Protein AF-A0A1G1E0N9-F1 (afdb_monomer_lite)

Secondary structure (DSSP, 8-state):
-HHHHHHHHHHHHHHHHHHHHHHTTT-SSS-HHHHHHHHHHHHHHHHHHTTSSS---HHHHHHHHHHHTBTTTB-TTTGGG----HHHHHHHHHHHHHTS-----HHHHHHHHHHHHHHSPPPPPSS-HHHHHHHHHHHEEE---BTTEEEEEEEE-HHHHHHTT-THHHHHHTTTTEEEEEEEEEESSS------HHHHEEEEETTEEEEPPS--EEEEE-TTSSEEEEEEEEEGGGS-TT-SEEEEEETTSSSSSPEEEEEESS--PPTT-

Structure (mmCIF, N/CA/C/O backbone):
data_AF-A0A1G1E0N9-F1
#
_entry.id   AF-A0A1G1E0N9-F1
#
loop_
_atom_site.group_PDB
_atom_site.id
_atom_site.type_symbol
_atom_site.label_atom_id
_atom_site.label_alt_id
_atom_site.label_comp_id
_atom_site.label_asym_id
_atom_site.label_entity_id
_atom_site.label_seq_id
_atom_site.pdbx_PDB_ins_code
_atom_site.Cartn_x
_atom_site.Cartn_y
_atom_site.Cartn_z
_atom_site.occupancy
_atom_site.B_iso_or_equiv
_atom_site.auth_seq_id
_atom_site.auth_comp_id
_atom_site.auth_asym_id
_atom_site.auth_atom_id
_atom_site.pdbx_PDB_model_num
ATOM 1 N N . MET A 1 1 ? 20.595 -13.413 -50.644 1.00 48.59 1 MET A N 1
ATOM 2 C CA . MET A 1 1 ? 19.916 -13.303 -49.325 1.00 48.59 1 MET A CA 1
ATOM 3 C C . MET A 1 1 ? 20.623 -12.397 -48.301 1.00 48.59 1 MET A C 1
ATOM 5 O O . MET A 1 1 ? 19.943 -11.615 -47.652 1.00 48.59 1 MET A O 1
ATOM 9 N N . LYS A 1 2 ? 21.963 -12.421 -48.152 1.00 44.31 2 LYS A N 1
ATOM 10 C CA . LYS A 1 2 ? 22.689 -11.529 -47.208 1.00 44.31 2 LYS A CA 1
ATOM 11 C C . LYS A 1 2 ? 22.695 -10.035 -47.597 1.00 44.31 2 LYS A C 1
ATOM 13 O O . LYS A 1 2 ? 22.741 -9.189 -46.711 1.00 44.31 2 LYS A O 1
ATOM 18 N N . LEU A 1 3 ? 22.617 -9.713 -48.892 1.00 37.84 3 LEU A N 1
ATOM 19 C CA . LEU A 1 3 ? 22.627 -8.329 -49.393 1.00 37.84 3 LEU A CA 1
ATOM 20 C C . LEU A 1 3 ? 21.292 -7.600 -49.140 1.00 37.84 3 LEU A C 1
ATOM 22 O O . LEU A 1 3 ? 21.291 -6.473 -48.663 1.00 37.84 3 LEU A O 1
ATOM 26 N N . PHE A 1 4 ? 20.164 -8.292 -49.339 1.00 39.94 4 PHE A N 1
ATOM 27 C CA . PHE A 1 4 ? 18.820 -7.772 -49.052 1.00 39.94 4 PHE A CA 1
ATOM 28 C C . PHE A 1 4 ? 18.623 -7.435 -47.566 1.00 39.94 4 PHE A C 1
ATOM 30 O O . PHE A 1 4 ? 18.089 -6.381 -47.247 1.00 39.94 4 PHE A O 1
ATOM 37 N N . LYS A 1 5 ? 19.153 -8.260 -46.649 1.00 44.03 5 LYS A N 1
ATOM 38 C CA . LYS A 1 5 ? 19.124 -7.969 -45.204 1.00 44.03 5 LYS A CA 1
ATOM 39 C C . LYS A 1 5 ? 19.884 -6.686 -44.842 1.00 44.03 5 LYS A C 1
ATOM 41 O O . LYS A 1 5 ? 19.432 -5.943 -43.980 1.00 44.03 5 LYS A O 1
ATOM 46 N N . LYS A 1 6 ? 21.015 -6.409 -45.503 1.00 42.56 6 LYS A N 1
ATOM 47 C CA . LYS A 1 6 ? 21.794 -5.179 -45.277 1.00 42.56 6 LYS A CA 1
ATOM 48 C C . LYS A 1 6 ? 21.091 -3.943 -45.847 1.00 42.56 6 LYS A C 1
ATOM 50 O O . LYS A 1 6 ? 21.068 -2.916 -45.181 1.00 42.56 6 LYS A O 1
ATOM 55 N N . ILE A 1 7 ? 20.471 -4.061 -47.021 1.00 48.03 7 ILE A N 1
ATOM 56 C CA . ILE A 1 7 ? 19.736 -2.960 -47.664 1.00 48.03 7 ILE A CA 1
ATOM 57 C C . ILE A 1 7 ? 18.468 -2.610 -46.871 1.00 48.03 7 ILE A C 1
ATOM 59 O O . ILE A 1 7 ? 18.230 -1.434 -46.625 1.00 48.03 7 ILE A O 1
ATOM 63 N N . SER A 1 8 ? 17.715 -3.598 -46.371 1.00 46.62 8 SER A N 1
ATOM 64 C CA . SER A 1 8 ? 16.536 -3.346 -45.526 1.00 46.62 8 SER A CA 1
ATOM 65 C C . SER A 1 8 ? 16.876 -2.686 -44.186 1.00 46.62 8 SER A C 1
ATOM 67 O O . SER A 1 8 ? 16.098 -1.866 -43.715 1.00 46.62 8 SER A O 1
ATOM 69 N N . ILE A 1 9 ? 18.035 -2.988 -43.586 1.00 50.44 9 ILE A N 1
ATOM 70 C CA . ILE A 1 9 ? 18.496 -2.331 -42.349 1.00 50.44 9 ILE A CA 1
ATOM 71 C C . ILE A 1 9 ? 18.878 -0.870 -42.615 1.00 50.44 9 ILE A C 1
ATOM 73 O O . ILE A 1 9 ? 18.495 0.004 -41.846 1.00 50.44 9 ILE A O 1
ATOM 77 N N . VAL A 1 10 ? 19.579 -0.586 -43.717 1.00 53.72 10 VAL A N 1
ATOM 78 C CA . VAL A 1 10 ? 19.947 0.791 -44.094 1.00 53.72 10 VAL A CA 1
ATOM 79 C C . VAL A 1 10 ? 18.709 1.618 -44.451 1.00 53.72 10 VAL A C 1
ATOM 81 O O . VAL A 1 10 ? 18.618 2.771 -44.040 1.00 53.72 10 VAL A O 1
ATOM 84 N N . PHE A 1 11 ? 17.723 1.026 -45.134 1.00 50.78 11 PHE A N 1
ATOM 85 C CA . PHE A 1 11 ? 16.452 1.691 -45.431 1.00 50.78 11 PHE A CA 1
ATOM 86 C C . PHE A 1 11 ? 15.631 1.961 -44.163 1.00 50.78 11 PHE A C 1
ATOM 88 O O . PHE A 1 11 ? 15.116 3.062 -44.017 1.00 50.78 11 PHE A O 1
ATOM 95 N N . LEU A 1 12 ? 15.581 1.014 -43.215 1.00 51.03 12 LEU A N 1
ATOM 96 C CA . LEU A 1 12 ? 14.930 1.205 -41.912 1.00 51.03 12 LEU A CA 1
ATOM 97 C C . LEU A 1 12 ? 15.580 2.336 -41.106 1.00 51.03 12 LEU A C 1
ATOM 99 O O . LEU A 1 12 ? 14.864 3.180 -40.570 1.00 51.03 12 LEU A O 1
ATOM 103 N N . ILE A 1 13 ? 16.917 2.396 -41.089 1.00 52.47 13 ILE A N 1
ATOM 104 C CA . ILE A 1 13 ? 17.680 3.478 -40.451 1.00 52.47 13 ILE A CA 1
ATOM 105 C C . ILE A 1 13 ? 17.374 4.823 -41.133 1.00 52.47 13 ILE A C 1
ATOM 107 O O . ILE A 1 13 ? 17.054 5.796 -40.452 1.00 52.47 13 ILE A O 1
ATOM 111 N N . ALA A 1 14 ? 17.374 4.878 -42.468 1.00 50.84 14 ALA A N 1
ATOM 112 C CA . ALA A 1 14 ? 17.064 6.096 -43.220 1.00 50.84 14 ALA A CA 1
ATOM 113 C C . ALA A 1 14 ? 15.612 6.576 -43.016 1.00 50.84 14 ALA A C 1
ATOM 115 O O . ALA A 1 14 ? 15.376 7.779 -42.879 1.00 50.84 14 ALA A O 1
ATOM 116 N N . THR A 1 15 ? 14.642 5.660 -42.908 1.00 50.09 15 THR A N 1
ATOM 117 C CA . THR A 1 15 ? 13.243 5.998 -42.586 1.00 50.09 15 THR A CA 1
ATOM 118 C C . THR A 1 15 ? 13.057 6.432 -41.130 1.00 50.09 15 THR A C 1
ATOM 120 O O . THR A 1 15 ? 12.277 7.338 -40.855 1.00 50.09 15 THR A O 1
ATOM 123 N N . SER A 1 16 ? 13.826 5.873 -40.188 1.00 47.19 16 SER A N 1
ATOM 124 C CA . SER A 1 16 ? 13.816 6.325 -38.788 1.00 47.19 16 SER A CA 1
ATOM 125 C C . SER A 1 16 ? 14.468 7.696 -38.577 1.00 47.19 16 SER A C 1
ATOM 127 O O . SER A 1 16 ? 14.168 8.348 -37.585 1.00 47.19 16 SER A O 1
ATOM 129 N N . ILE A 1 17 ? 15.312 8.153 -39.510 1.00 50.19 17 ILE A N 1
ATOM 130 C CA . ILE A 1 17 ? 15.942 9.486 -39.488 1.00 50.19 17 ILE A CA 1
ATOM 131 C C . ILE A 1 17 ? 15.057 10.550 -40.163 1.00 50.19 17 ILE A C 1
ATOM 133 O O . ILE A 1 17 ? 15.139 11.726 -39.818 1.00 50.19 17 ILE A O 1
ATOM 137 N N . SER A 1 18 ? 14.159 10.160 -41.073 1.00 46.66 18 SER A N 1
ATOM 138 C CA . SER A 1 18 ? 13.301 11.103 -41.814 1.00 46.66 18 SER A CA 1
ATOM 139 C C . SER A 1 18 ? 11.983 11.454 -41.108 1.00 46.66 18 SER A C 1
ATOM 141 O O . SER A 1 18 ? 11.478 12.556 -41.298 1.00 46.66 18 SER A O 1
ATOM 143 N N . ILE A 1 19 ? 11.457 10.594 -40.229 1.00 51.00 19 ILE A N 1
ATOM 144 C CA . ILE A 1 19 ? 10.289 10.918 -39.381 1.00 51.00 19 ILE A CA 1
ATOM 145 C C . ILE A 1 19 ? 10.595 12.030 -38.339 1.00 51.00 19 ILE A C 1
ATOM 147 O O . ILE A 1 19 ? 9.769 12.929 -38.176 1.00 51.00 19 ILE A O 1
ATOM 151 N N . PRO A 1 20 ? 11.777 12.067 -37.684 1.00 50.00 20 PRO A N 1
ATOM 152 C CA . PRO A 1 20 ? 12.188 13.167 -36.807 1.00 50.00 20 PRO A CA 1
ATOM 153 C C . PRO A 1 20 ? 12.269 14.532 -37.492 1.00 50.00 20 PRO A C 1
ATOM 155 O O . PRO A 1 20 ? 11.990 15.536 -36.848 1.00 50.00 20 PRO A O 1
ATOM 158 N N . ALA A 1 21 ? 12.607 14.590 -38.785 1.00 48.94 21 ALA A N 1
ATOM 159 C CA . ALA A 1 21 ? 12.698 15.854 -39.522 1.00 48.94 21 ALA A CA 1
ATOM 160 C C . ALA A 1 21 ? 11.331 16.547 -39.677 1.00 48.94 21 ALA A C 1
ATOM 162 O O . ALA A 1 21 ? 11.263 17.770 -39.739 1.00 48.94 21 ALA A O 1
ATOM 163 N N . ILE A 1 22 ? 10.239 15.773 -39.683 1.00 49.88 22 ILE A N 1
ATOM 164 C CA . ILE A 1 22 ? 8.867 16.298 -39.727 1.00 49.88 22 ILE A CA 1
ATOM 165 C C . ILE A 1 22 ? 8.426 16.780 -38.334 1.00 49.88 22 ILE A C 1
ATOM 167 O O . ILE A 1 22 ? 7.752 17.797 -38.229 1.00 49.88 22 ILE A O 1
ATOM 171 N N . LEU A 1 23 ? 8.865 16.116 -37.258 1.00 46.09 23 LEU A N 1
ATOM 172 C CA . LEU A 1 23 ? 8.670 16.580 -35.873 1.00 46.09 23 LEU A CA 1
ATOM 173 C C . LEU A 1 23 ? 9.490 17.843 -35.549 1.00 46.09 23 LEU A C 1
ATOM 175 O O . LEU A 1 23 ? 9.040 18.678 -34.769 1.00 46.09 23 LEU A O 1
ATOM 179 N N . PHE A 1 24 ? 10.645 18.015 -36.199 1.00 48.59 24 PHE A N 1
ATOM 180 C CA . PHE A 1 24 ? 11.522 19.188 -36.091 1.00 48.59 24 PHE A CA 1
ATOM 181 C C . PHE A 1 24 ? 10.839 20.496 -36.528 1.00 48.59 24 PHE A C 1
ATOM 183 O O . PHE A 1 24 ? 11.215 21.569 -36.071 1.00 48.59 24 PHE A O 1
ATOM 190 N N . ALA A 1 25 ? 9.818 20.420 -37.388 1.00 48.53 25 ALA A N 1
ATOM 191 C CA . ALA A 1 25 ? 9.068 21.586 -37.857 1.00 48.53 25 ALA A CA 1
ATOM 192 C C . ALA A 1 25 ? 7.906 22.000 -36.927 1.00 48.53 25 ALA A C 1
ATOM 194 O O . ALA A 1 25 ? 7.246 22.997 -37.202 1.00 48.53 25 ALA A O 1
ATOM 195 N N . ILE A 1 26 ? 7.634 21.240 -35.854 1.00 50.66 26 ILE A N 1
ATOM 196 C CA . ILE A 1 26 ? 6.445 21.403 -34.988 1.00 50.66 26 ILE A CA 1
ATOM 197 C C . ILE A 1 26 ? 6.843 21.742 -33.526 1.00 50.66 26 ILE A C 1
ATOM 199 O O . ILE A 1 26 ? 5.989 21.991 -32.681 1.00 50.66 26 ILE A O 1
ATOM 203 N N . SER A 1 27 ? 8.142 21.776 -33.205 1.00 46.00 27 SER A N 1
ATOM 204 C CA . SER A 1 27 ? 8.671 22.018 -31.851 1.00 46.00 27 SER A CA 1
ATOM 205 C C . SER A 1 27 ? 8.888 23.518 -31.585 1.00 46.00 27 SER A C 1
ATOM 207 O O . SER A 1 27 ? 9.943 24.069 -31.882 1.00 46.00 27 SER A O 1
ATOM 209 N N . GLU A 1 28 ? 7.885 24.199 -31.024 1.00 51.44 28 GLU A N 1
ATOM 210 C CA . GLU A 1 28 ? 7.973 25.610 -30.587 1.00 51.44 28 GLU A CA 1
ATOM 211 C C . GLU A 1 28 ? 8.409 25.783 -29.110 1.00 51.44 28 GLU A C 1
ATOM 213 O O . GLU A 1 28 ? 8.218 26.854 -28.538 1.00 51.44 28 GLU A O 1
ATOM 218 N N . GLY A 1 29 ? 8.991 24.771 -28.442 1.00 50.38 29 GLY A N 1
ATOM 219 C CA . GLY A 1 29 ? 9.089 24.825 -26.969 1.00 50.38 29 GLY A CA 1
ATOM 220 C C . GLY A 1 29 ? 10.282 24.199 -26.243 1.00 50.38 29 GLY A C 1
ATOM 221 O O . GLY A 1 29 ? 10.439 24.486 -25.057 1.00 50.38 29 GLY A O 1
ATOM 222 N N . SER A 1 30 ? 11.137 23.390 -26.874 1.00 53.38 30 SER A N 1
ATOM 223 C CA . SER A 1 30 ? 12.306 22.779 -26.212 1.00 53.38 30 SER A CA 1
ATOM 224 C C . SER A 1 30 ? 13.596 23.087 -26.966 1.00 53.38 30 SER A C 1
ATOM 226 O O . SER A 1 30 ? 13.615 23.192 -28.188 1.00 53.38 30 SER A O 1
ATOM 228 N N . GLY A 1 31 ? 14.695 23.316 -26.241 1.00 60.28 31 GLY A N 1
ATOM 229 C CA . GLY A 1 31 ? 15.969 23.671 -26.864 1.00 60.28 31 GLY A CA 1
ATOM 230 C C . GLY A 1 31 ? 16.463 22.561 -27.798 1.00 60.28 31 GLY A C 1
ATOM 231 O O . GLY A 1 31 ? 16.345 21.384 -27.478 1.00 60.28 31 GLY A O 1
ATOM 232 N N . ILE A 1 32 ? 17.094 22.932 -28.919 1.00 62.69 32 ILE A N 1
ATOM 233 C CA . ILE A 1 32 ? 17.611 22.021 -29.969 1.00 62.69 32 ILE A CA 1
ATOM 234 C C . ILE A 1 32 ? 18.382 20.813 -29.401 1.00 62.69 32 ILE A C 1
ATOM 236 O O . ILE A 1 32 ? 18.335 19.711 -29.945 1.00 62.69 32 ILE A O 1
ATOM 240 N N . LYS A 1 33 ? 19.106 21.014 -28.297 1.00 66.94 33 LYS A N 1
ATOM 241 C CA . LYS A 1 33 ? 19.871 19.960 -27.627 1.00 66.94 33 LYS A CA 1
ATOM 242 C C . LYS A 1 33 ? 18.976 18.875 -27.014 1.00 66.94 33 LYS A C 1
ATOM 244 O O . LYS A 1 33 ? 19.314 17.699 -27.129 1.00 66.94 33 LYS A O 1
ATOM 249 N N . ASP A 1 34 ? 17.857 19.255 -26.406 1.00 70.12 34 ASP A N 1
ATOM 250 C CA . ASP A 1 34 ? 16.921 18.325 -25.767 1.00 70.12 34 ASP A CA 1
ATOM 251 C C . ASP A 1 34 ? 16.200 17.470 -26.819 1.00 70.12 34 ASP A C 1
ATOM 253 O O . ASP A 1 34 ? 16.039 16.259 -26.641 1.00 70.12 34 ASP A O 1
ATOM 257 N N . ASP A 1 35 ? 15.871 18.072 -27.964 1.00 74.19 35 ASP A N 1
ATOM 258 C CA . ASP A 1 35 ? 15.246 17.386 -29.098 1.00 74.19 35 ASP A CA 1
ATOM 259 C C . ASP A 1 35 ? 16.203 16.355 -29.731 1.00 74.19 35 ASP A C 1
ATOM 261 O O . ASP A 1 35 ? 15.813 15.212 -29.991 1.00 74.19 35 ASP A O 1
ATOM 265 N N . ILE A 1 36 ? 17.485 16.706 -29.912 1.00 80.69 36 ILE A N 1
ATOM 266 C CA . ILE A 1 36 ? 18.523 15.777 -30.405 1.00 80.69 36 ILE A CA 1
ATOM 267 C C . ILE A 1 36 ? 18.715 14.606 -29.434 1.00 80.69 36 ILE A C 1
ATOM 269 O O . ILE A 1 36 ? 18.769 13.442 -29.844 1.00 80.69 36 ILE A O 1
ATOM 273 N N . ASP A 1 37 ? 18.795 14.904 -28.141 1.00 82.50 37 ASP A N 1
ATOM 274 C CA . ASP A 1 37 ? 18.971 13.917 -27.081 1.00 82.50 37 ASP A CA 1
ATOM 275 C C . ASP A 1 37 ? 17.799 12.929 -26.995 1.00 82.50 37 ASP A C 1
ATOM 277 O O . ASP A 1 37 ? 17.993 11.729 -26.744 1.00 82.50 37 ASP A O 1
ATOM 281 N N . TYR A 1 38 ? 16.579 13.415 -27.222 1.00 81.62 38 TYR A N 1
ATOM 282 C CA . TYR A 1 38 ? 15.388 12.581 -27.282 1.00 81.62 38 TYR A CA 1
ATOM 283 C C . TYR A 1 38 ? 15.413 11.655 -28.504 1.00 81.62 38 TYR A C 1
ATOM 285 O O . TYR A 1 38 ? 15.267 10.441 -28.349 1.00 81.62 38 TYR A O 1
ATOM 293 N N . VAL A 1 39 ? 15.696 12.177 -29.704 1.00 86.06 39 VAL A N 1
ATOM 294 C CA . VAL A 1 39 ? 15.802 11.373 -30.941 1.00 86.06 39 VAL A CA 1
ATOM 295 C C . VAL A 1 39 ? 16.889 10.299 -30.832 1.00 86.06 39 VAL A C 1
ATOM 297 O O . VAL A 1 39 ? 16.693 9.150 -31.247 1.00 86.06 39 VAL A O 1
ATOM 300 N N . TYR A 1 40 ? 18.026 10.634 -30.225 1.00 90.25 40 TYR A N 1
ATOM 301 C CA . TYR A 1 40 ? 19.087 9.668 -29.957 1.00 90.25 40 TYR A CA 1
ATOM 302 C C . TYR A 1 40 ? 18.610 8.535 -29.035 1.00 90.25 40 TYR A C 1
ATOM 304 O O . TYR A 1 40 ? 18.856 7.357 -29.310 1.00 90.25 40 TYR A O 1
ATOM 312 N N . SER A 1 41 ? 17.854 8.877 -27.988 1.00 91.56 41 SER A N 1
ATOM 313 C CA . SER A 1 41 ? 17.254 7.896 -27.078 1.00 91.56 41 SER A CA 1
ATOM 314 C C . SER A 1 41 ? 16.276 6.977 -27.821 1.00 91.56 41 SER A C 1
ATOM 316 O O . SER A 1 41 ? 16.380 5.759 -27.697 1.00 91.56 41 SER A O 1
ATOM 318 N N . LEU A 1 42 ? 15.401 7.522 -28.678 1.00 90.25 42 LEU A N 1
ATOM 319 C CA . LEU A 1 42 ? 14.480 6.730 -29.513 1.00 90.25 42 LEU A CA 1
ATOM 320 C C . LEU A 1 42 ? 15.210 5.719 -30.400 1.00 90.25 42 LEU A C 1
ATOM 322 O O . LEU A 1 42 ? 14.798 4.563 -30.511 1.00 90.25 42 LEU A O 1
ATOM 326 N N . THR A 1 43 ? 16.318 6.146 -31.005 1.00 90.75 43 THR A N 1
ATOM 327 C CA . THR A 1 43 ? 17.138 5.290 -31.868 1.00 90.75 43 THR A CA 1
ATOM 328 C C . THR A 1 43 ? 17.702 4.106 -31.084 1.00 90.75 43 THR A C 1
ATOM 330 O O . THR A 1 43 ? 17.627 2.961 -31.535 1.00 90.75 43 THR A O 1
ATOM 333 N N . LYS A 1 44 ? 18.215 4.352 -29.874 1.00 94.19 44 LYS A N 1
ATOM 334 C CA . LYS A 1 44 ? 18.698 3.283 -28.995 1.00 94.19 44 LYS A CA 1
ATOM 335 C C . LYS A 1 44 ? 17.589 2.349 -28.532 1.00 94.19 44 LYS A C 1
ATOM 337 O O . LYS A 1 44 ? 17.806 1.141 -28.533 1.00 94.19 44 LYS A O 1
ATOM 342 N N . LEU A 1 45 ? 16.405 2.865 -28.202 1.00 94.31 45 LEU A N 1
ATOM 343 C CA . LEU A 1 45 ? 15.257 2.026 -27.843 1.00 94.31 45 LEU A CA 1
ATOM 344 C C . LEU A 1 45 ? 14.856 1.096 -28.993 1.00 94.31 45 LEU A C 1
ATOM 346 O O . LEU A 1 45 ? 14.655 -0.097 -28.775 1.00 94.31 45 LEU A O 1
ATOM 350 N N . PHE A 1 46 ? 14.829 1.601 -30.229 1.00 93.06 46 PHE A N 1
ATOM 351 C CA . PHE A 1 46 ? 14.589 0.774 -31.414 1.00 93.06 46 PHE A CA 1
ATOM 352 C C . PHE A 1 46 ? 15.654 -0.320 -31.577 1.00 93.06 46 PHE A C 1
ATOM 354 O O . PHE A 1 46 ? 15.329 -1.494 -31.775 1.00 93.06 46 PHE A O 1
ATOM 361 N N . MET A 1 47 ? 16.934 0.046 -31.458 1.00 93.88 47 MET A N 1
ATOM 362 C CA . MET A 1 47 ? 18.040 -0.912 -31.522 1.00 93.88 47 MET A CA 1
ATOM 363 C C . MET A 1 47 ? 17.948 -1.967 -30.414 1.00 93.88 47 MET A C 1
ATOM 365 O O . MET A 1 47 ? 18.219 -3.141 -30.665 1.00 93.88 47 MET A O 1
ATOM 369 N N . PHE A 1 48 ? 17.540 -1.578 -29.208 1.00 94.12 48 PHE A N 1
ATOM 370 C CA . PHE A 1 48 ? 17.362 -2.477 -28.072 1.00 94.12 48 PHE A CA 1
ATOM 371 C C . PHE A 1 48 ? 16.192 -3.447 -28.281 1.00 94.12 48 PHE A C 1
ATOM 373 O O . PHE A 1 48 ? 16.386 -4.658 -28.157 1.00 94.12 48 PHE A O 1
ATOM 380 N N . LYS A 1 49 ? 15.016 -2.953 -28.705 1.00 92.50 49 LYS A N 1
ATOM 381 C CA . LYS A 1 49 ? 13.838 -3.782 -29.043 1.00 92.50 49 LYS A CA 1
ATOM 382 C C . LYS A 1 49 ? 14.191 -4.864 -30.067 1.00 92.50 49 LYS A C 1
ATOM 384 O O . LYS A 1 49 ? 13.765 -6.009 -29.943 1.00 92.50 49 L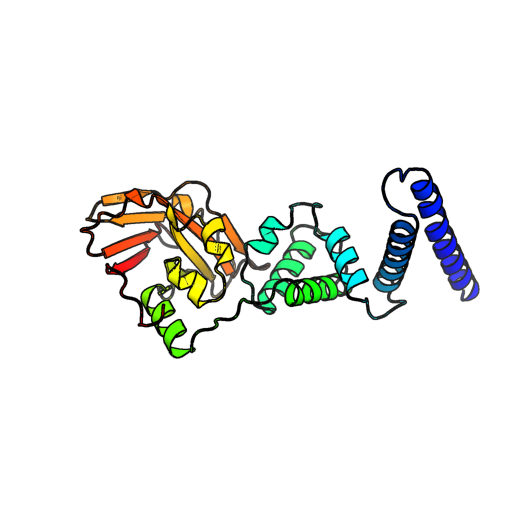YS A O 1
ATOM 389 N N . HIS A 1 50 ? 15.039 -4.533 -31.042 1.00 93.12 50 HIS A N 1
ATOM 390 C CA . HIS A 1 50 ? 15.512 -5.465 -32.071 1.00 93.12 50 HIS A CA 1
ATOM 391 C C . HIS A 1 50 ? 16.828 -6.183 -31.734 1.00 93.12 50 HIS A C 1
ATOM 393 O O . HIS A 1 50 ? 17.428 -6.812 -32.605 1.00 93.12 50 HIS A O 1
ATOM 399 N N . SER A 1 51 ? 17.264 -6.154 -30.470 1.00 91.81 51 SER A N 1
ATOM 400 C CA . SER A 1 51 ? 18.448 -6.870 -29.971 1.00 91.81 51 SER A CA 1
ATOM 401 C C . SER A 1 51 ? 19.769 -6.525 -30.681 1.00 91.81 51 SER A C 1
ATOM 403 O O . SER A 1 51 ? 20.696 -7.333 -30.684 1.00 91.81 51 SER A O 1
ATOM 405 N N . ILE A 1 52 ? 19.870 -5.330 -31.270 1.00 94.88 52 ILE A N 1
ATOM 406 C CA . ILE A 1 52 ? 21.105 -4.786 -31.857 1.00 94.88 52 ILE A CA 1
ATOM 407 C C . ILE A 1 52 ? 22.058 -4.338 -30.743 1.00 94.88 52 ILE A C 1
ATOM 409 O O . ILE A 1 52 ? 23.260 -4.587 -30.816 1.00 94.88 52 ILE A O 1
ATOM 413 N N . ILE A 1 53 ? 21.515 -3.724 -29.689 1.00 93.88 53 ILE A N 1
ATOM 414 C CA . ILE A 1 53 ? 22.239 -3.408 -28.453 1.00 93.88 53 ILE A CA 1
ATOM 415 C C . ILE A 1 53 ? 21.654 -4.208 -27.289 1.00 93.88 53 ILE A C 1
ATOM 417 O O . ILE A 1 53 ? 20.484 -4.588 -27.310 1.00 93.88 53 ILE A O 1
ATOM 421 N N . LYS A 1 54 ? 22.487 -4.490 -26.283 1.00 91.94 54 LYS A N 1
ATOM 422 C CA . LYS A 1 54 ? 22.112 -5.352 -25.152 1.00 91.94 54 LYS A CA 1
ATOM 423 C C . LYS A 1 54 ? 21.620 -4.599 -23.923 1.00 91.94 54 LYS A C 1
ATOM 425 O O . LYS A 1 54 ? 20.863 -5.178 -23.162 1.00 91.94 54 LYS A O 1
ATOM 430 N N . ASN A 1 55 ? 22.059 -3.357 -23.738 1.00 93.25 55 ASN A N 1
ATOM 431 C CA . ASN A 1 55 ? 21.824 -2.583 -22.524 1.00 93.25 55 ASN A CA 1
ATOM 432 C C . ASN A 1 55 ? 21.355 -1.174 -22.884 1.00 93.25 55 ASN A C 1
ATOM 434 O O . ASN A 1 55 ? 21.731 -0.643 -23.933 1.00 93.25 55 ASN A O 1
ATOM 438 N N . LEU A 1 56 ? 20.582 -0.582 -21.982 1.00 94.62 56 LEU A N 1
ATOM 439 C CA . LEU A 1 56 ? 20.166 0.814 -22.009 1.00 94.62 56 LEU A CA 1
ATOM 440 C C . LEU A 1 56 ? 20.815 1.544 -20.827 1.00 94.62 56 LEU A C 1
ATOM 442 O O . LEU A 1 56 ? 21.041 0.944 -19.778 1.00 94.62 56 LEU A O 1
ATOM 446 N N . SER A 1 57 ? 21.140 2.820 -21.005 1.00 94.31 57 SER A N 1
ATOM 447 C CA . SER A 1 57 ? 21.523 3.711 -19.906 1.00 94.31 57 SER A CA 1
ATOM 448 C C . SER A 1 57 ? 20.300 4.112 -19.077 1.00 94.31 57 SER A C 1
ATOM 450 O O . SER A 1 57 ? 19.164 3.963 -19.528 1.00 94.31 57 SER A O 1
ATOM 452 N N . GLU A 1 58 ? 20.523 4.690 -17.896 1.00 92.81 58 GLU A N 1
ATOM 453 C CA . GLU A 1 58 ? 19.453 5.209 -17.030 1.00 92.81 58 GLU A CA 1
ATOM 454 C C . GLU A 1 58 ? 18.542 6.209 -17.765 1.00 92.81 58 GLU A C 1
ATOM 456 O O . GLU A 1 58 ? 17.315 6.135 -17.677 1.00 92.81 58 GLU A O 1
ATOM 461 N N . LYS A 1 59 ? 19.132 7.095 -18.582 1.00 93.00 59 LYS A N 1
ATOM 462 C CA . LYS A 1 59 ? 18.385 8.045 -19.421 1.00 93.00 59 LYS A CA 1
ATOM 463 C C . LYS A 1 59 ? 17.441 7.319 -20.378 1.00 93.00 59 LYS A C 1
ATOM 465 O O . LYS A 1 59 ? 16.272 7.678 -20.479 1.00 93.00 59 LYS A O 1
ATOM 470 N N . GLU A 1 60 ? 17.930 6.292 -21.070 1.00 95.56 60 GLU A N 1
ATOM 471 C CA . GLU A 1 60 ? 17.115 5.519 -22.010 1.00 95.56 60 GLU A CA 1
ATOM 472 C C . GLU A 1 60 ? 16.061 4.662 -21.293 1.00 95.56 60 GLU A C 1
ATOM 474 O O . GLU A 1 60 ? 14.936 4.567 -21.779 1.00 95.56 60 GLU A O 1
ATOM 479 N N . ALA A 1 61 ? 16.376 4.103 -20.121 1.00 95.19 61 ALA A N 1
ATOM 480 C CA . ALA A 1 61 ? 15.416 3.383 -19.286 1.00 95.19 61 ALA A CA 1
ATOM 481 C C . ALA A 1 61 ? 14.262 4.295 -18.837 1.00 95.19 61 ALA A C 1
ATOM 483 O O . ALA A 1 61 ? 13.094 3.918 -18.947 1.00 95.19 61 ALA A O 1
ATOM 484 N N . ARG A 1 62 ? 14.568 5.537 -18.435 1.00 93.25 62 ARG A N 1
ATOM 485 C CA . ARG A 1 62 ? 13.560 6.555 -18.110 1.00 93.25 62 ARG A CA 1
ATOM 486 C C . ARG A 1 62 ? 12.682 6.901 -19.312 1.00 93.25 62 ARG A C 1
ATOM 488 O O . ARG A 1 62 ? 11.465 6.983 -19.158 1.00 93.25 62 ARG A O 1
ATOM 495 N N . VAL A 1 63 ? 13.264 7.087 -20.501 1.00 93.06 63 VAL A N 1
ATOM 496 C CA . VAL A 1 63 ? 12.488 7.355 -21.728 1.00 93.06 63 VAL A CA 1
ATOM 497 C C . VAL A 1 63 ? 11.589 6.164 -22.068 1.00 93.06 63 VAL A C 1
ATOM 499 O O . VAL A 1 63 ? 10.414 6.357 -22.377 1.00 93.06 63 VAL A O 1
ATOM 502 N N . LEU A 1 64 ? 12.092 4.932 -21.951 1.00 94.56 64 LEU A N 1
ATOM 503 C CA . LEU A 1 64 ? 11.297 3.721 -22.157 1.00 94.56 64 LEU A CA 1
ATOM 504 C C . LEU A 1 64 ? 10.113 3.653 -21.182 1.00 94.56 64 LEU A C 1
ATOM 506 O O . LEU A 1 64 ? 8.977 3.450 -21.608 1.00 94.56 64 LEU A O 1
ATOM 510 N N . TYR A 1 65 ? 10.355 3.891 -19.891 1.00 92.81 65 TYR A N 1
ATOM 511 C CA . TYR A 1 65 ? 9.304 3.979 -18.877 1.00 92.81 65 TYR A CA 1
ATOM 512 C C . TYR A 1 65 ? 8.264 5.055 -19.224 1.00 92.81 65 TYR A C 1
ATOM 514 O O . TYR A 1 65 ? 7.061 4.795 -19.183 1.00 92.81 65 TYR A O 1
ATOM 522 N N . GLN A 1 66 ? 8.698 6.249 -19.635 1.00 89.44 66 GLN A N 1
ATOM 523 C CA . GLN A 1 66 ? 7.785 7.322 -20.033 1.00 89.44 66 GLN A CA 1
ATOM 524 C C . GLN A 1 66 ? 6.929 6.939 -21.247 1.00 89.44 66 GLN A C 1
ATOM 526 O O . GLN A 1 66 ? 5.744 7.257 -21.290 1.00 89.44 66 GLN A O 1
ATOM 531 N N . GLN A 1 67 ? 7.494 6.216 -22.216 1.00 89.44 67 GLN A N 1
ATOM 532 C CA . GLN A 1 67 ? 6.761 5.769 -23.400 1.00 89.44 67 GLN A CA 1
ATOM 533 C C . GLN A 1 67 ? 5.747 4.667 -23.117 1.00 89.44 67 GLN A C 1
ATOM 535 O O . GLN A 1 67 ? 4.719 4.616 -23.791 1.00 89.44 67 GLN A O 1
ATOM 540 N N . LYS A 1 68 ? 6.043 3.765 -22.180 1.00 90.06 68 LYS A N 1
ATOM 541 C CA . LYS A 1 68 ? 5.208 2.588 -21.914 1.00 90.06 68 LYS A CA 1
ATOM 542 C C . LYS A 1 68 ? 4.211 2.805 -20.780 1.00 90.06 68 LYS A C 1
ATOM 544 O O . LYS A 1 68 ? 3.107 2.279 -20.852 1.00 90.06 68 LYS A O 1
ATOM 549 N N . CYS A 1 69 ? 4.581 3.575 -19.760 1.00 85.94 69 CYS A N 1
ATOM 550 C CA . CYS A 1 69 ? 3.851 3.636 -18.494 1.00 85.94 69 CYS A CA 1
ATOM 551 C C . CYS A 1 69 ? 3.285 5.028 -18.189 1.00 85.94 69 CYS A C 1
ATOM 553 O O . CYS A 1 69 ? 2.155 5.137 -17.718 1.00 85.94 69 CYS A O 1
ATOM 555 N N . TYR A 1 70 ? 4.032 6.104 -18.455 1.00 81.06 70 TYR A N 1
ATOM 556 C CA . TYR A 1 70 ? 3.621 7.445 -18.028 1.00 81.06 70 TYR A CA 1
ATOM 557 C C . TYR A 1 70 ? 2.485 8.014 -18.886 1.00 81.06 70 TYR A C 1
ATOM 559 O O . TYR A 1 70 ? 2.647 8.214 -20.090 1.00 81.06 70 TYR A O 1
ATOM 567 N N . ARG A 1 71 ? 1.337 8.309 -18.256 1.00 70.25 71 ARG A N 1
ATOM 568 C CA . ARG A 1 71 ? 0.159 8.957 -18.870 1.00 70.25 71 ARG A CA 1
ATOM 569 C C . ARG A 1 71 ? -0.366 8.272 -20.138 1.00 70.25 71 ARG A C 1
ATOM 571 O O . ARG A 1 71 ? -1.106 8.877 -20.907 1.00 70.25 71 ARG A O 1
ATOM 578 N N . LYS A 1 72 ? -0.014 7.001 -20.352 1.00 74.62 72 LYS A N 1
ATOM 579 C CA . LYS A 1 72 ? -0.629 6.160 -21.386 1.00 74.62 72 LYS A CA 1
ATOM 580 C C . LYS A 1 72 ? -2.004 5.672 -20.949 1.00 74.62 72 LYS A C 1
ATOM 582 O O . LYS A 1 72 ? -2.936 5.699 -21.744 1.00 74.62 72 LYS A O 1
ATOM 587 N N . CYS A 1 73 ? -2.114 5.274 -19.683 1.00 78.75 73 CYS A N 1
ATOM 588 C CA . CYS A 1 73 ? -3.360 4.796 -19.083 1.00 78.75 73 CYS A CA 1
ATOM 589 C C . CYS A 1 73 ? -3.670 5.510 -17.758 1.00 78.75 73 CYS A C 1
ATOM 591 O O . CYS A 1 73 ? -4.814 5.871 -17.515 1.00 78.75 73 CYS A O 1
ATOM 593 N N . HIS A 1 74 ? -2.654 5.748 -16.927 1.00 78.12 74 HIS A N 1
ATOM 594 C CA . HIS A 1 74 ? -2.742 6.490 -15.665 1.00 78.12 74 HIS A CA 1
ATOM 595 C C . HIS A 1 74 ? -1.474 7.337 -15.465 1.00 78.12 74 HIS A C 1
ATOM 597 O O . HIS A 1 74 ? -0.489 7.171 -16.196 1.00 78.12 74 HIS A O 1
ATOM 603 N N . GLY A 1 75 ? -1.482 8.270 -14.512 1.00 76.62 75 GLY A N 1
ATOM 604 C CA . GLY A 1 75 ? -0.285 9.015 -14.135 1.00 76.62 75 GLY A CA 1
ATOM 605 C C . GLY A 1 75 ? 0.613 8.231 -13.172 1.00 76.62 75 GLY A C 1
ATOM 606 O O . GLY A 1 75 ? 0.403 7.045 -12.893 1.00 76.62 75 GLY A O 1
ATOM 607 N N . ASP A 1 76 ? 1.674 8.881 -12.699 1.00 75.81 76 ASP A N 1
ATOM 608 C CA . ASP A 1 76 ? 2.656 8.290 -11.784 1.00 75.81 76 ASP A CA 1
ATOM 609 C C . ASP A 1 76 ? 2.169 8.258 -10.328 1.00 75.81 76 ASP A C 1
ATOM 611 O O . ASP A 1 76 ? 2.798 7.626 -9.478 1.00 75.81 76 ASP A O 1
ATOM 615 N N . GLU A 1 77 ? 1.030 8.887 -10.032 1.00 72.06 77 GLU A N 1
ATOM 616 C CA . GLU A 1 77 ? 0.403 8.856 -8.717 1.00 72.06 77 GLU A CA 1
ATOM 617 C C . GLU A 1 77 ? 0.174 7.428 -8.225 1.00 72.06 77 GLU A C 1
ATOM 619 O O . GLU A 1 77 ? 0.483 7.159 -7.065 1.00 72.06 77 GLU A O 1
ATOM 624 N N . VAL A 1 78 ? -0.274 6.522 -9.108 1.00 71.69 78 VAL A N 1
ATOM 625 C CA . VAL A 1 78 ? -0.571 5.111 -8.799 1.00 71.69 78 VAL A CA 1
ATOM 626 C C . VAL A 1 78 ? 0.696 4.364 -8.378 1.00 71.69 78 VAL A C 1
ATOM 628 O O . VAL A 1 78 ? 0.716 3.655 -7.376 1.00 71.69 78 VAL A O 1
ATOM 631 N N . ILE A 1 79 ? 1.794 4.609 -9.093 1.00 78.12 79 ILE A N 1
ATOM 632 C CA . ILE A 1 79 ? 3.115 4.014 -8.842 1.00 78.12 79 ILE A CA 1
ATOM 633 C C . ILE A 1 79 ? 3.692 4.538 -7.523 1.00 78.12 79 ILE A C 1
ATOM 635 O O . ILE A 1 79 ? 4.287 3.795 -6.755 1.00 78.12 79 ILE A O 1
ATOM 639 N N . LYS A 1 80 ? 3.434 5.804 -7.193 1.00 74.19 80 LYS A N 1
ATOM 640 C CA . LYS A 1 80 ? 3.834 6.407 -5.917 1.00 74.19 80 LYS A CA 1
ATOM 641 C C . LYS A 1 80 ? 2.963 5.977 -4.726 1.00 74.19 80 LYS A C 1
ATOM 643 O O . LYS A 1 80 ? 3.180 6.482 -3.627 1.00 74.19 80 LYS A O 1
ATOM 648 N N . MET A 1 81 ? 1.884 5.196 -4.894 1.00 67.25 81 MET A N 1
ATOM 649 C CA . MET A 1 81 ? 1.040 4.756 -3.751 1.00 67.25 81 MET A CA 1
ATOM 650 C C . MET A 1 81 ? 1.507 3.443 -3.136 1.00 67.25 81 MET A C 1
ATOM 652 O O . MET A 1 81 ? 1.085 3.102 -2.025 1.00 67.25 81 MET A O 1
ATOM 656 N N . VAL A 1 82 ? 2.322 2.699 -3.875 1.00 72.00 82 VAL A N 1
ATOM 657 C CA . VAL A 1 82 ? 2.668 1.324 -3.546 1.00 72.00 82 VAL A CA 1
ATOM 658 C C . VAL A 1 82 ? 4.042 1.274 -2.905 1.00 72.00 82 VAL A C 1
ATOM 660 O O . VAL A 1 82 ? 4.979 1.923 -3.362 1.00 72.00 82 VAL A O 1
ATOM 663 N N . LEU A 1 83 ? 4.155 0.507 -1.824 1.00 76.50 83 LEU A N 1
ATOM 664 C CA . LEU A 1 83 ? 5.435 0.171 -1.214 1.00 76.50 83 LEU A CA 1
ATOM 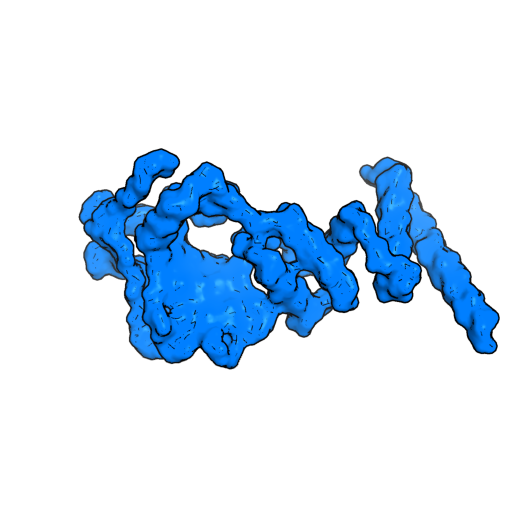665 C C . LEU A 1 83 ? 5.745 -1.269 -1.591 1.00 76.50 83 LEU A C 1
ATOM 667 O O . LEU A 1 83 ? 5.295 -2.193 -0.920 1.00 76.50 83 LEU A O 1
ATOM 671 N N . LEU A 1 84 ? 6.454 -1.455 -2.703 1.00 79.19 84 LEU A N 1
ATOM 672 C CA . LEU A 1 84 ? 6.719 -2.788 -3.232 1.00 79.19 84 LEU A CA 1
ATOM 673 C C . LEU A 1 84 ? 8.174 -3.194 -3.015 1.00 79.19 84 LEU A C 1
ATOM 675 O O . LEU A 1 84 ? 9.079 -2.424 -3.352 1.00 79.19 84 LEU A O 1
ATOM 679 N N . PRO A 1 85 ? 8.428 -4.422 -2.523 1.00 79.00 85 PRO A N 1
ATOM 680 C CA . PRO A 1 85 ? 9.745 -5.017 -2.640 1.00 79.00 85 PRO A CA 1
ATOM 681 C C . PRO A 1 85 ? 10.098 -5.226 -4.119 1.00 79.00 85 PRO A C 1
ATOM 683 O O . PRO A 1 85 ? 9.216 -5.204 -4.984 1.00 79.00 85 PRO A O 1
ATOM 686 N N . PRO A 1 86 ? 11.372 -5.508 -4.441 1.00 80.56 86 PRO A N 1
ATOM 687 C CA . PRO A 1 86 ? 11.786 -5.772 -5.814 1.00 80.56 86 PRO A CA 1
ATOM 688 C C . PRO A 1 86 ? 10.945 -6.827 -6.547 1.00 80.56 86 PRO A C 1
ATOM 690 O O . PRO A 1 86 ? 10.742 -6.699 -7.752 1.00 80.56 86 PRO A O 1
ATOM 693 N N . ALA A 1 87 ? 10.439 -7.838 -5.833 1.00 81.50 87 ALA A N 1
ATOM 694 C CA . ALA A 1 87 ? 9.531 -8.841 -6.387 1.00 81.50 87 ALA A CA 1
ATOM 695 C C . ALA A 1 87 ? 8.173 -8.248 -6.808 1.00 81.50 87 ALA A C 1
ATOM 697 O O . ALA A 1 87 ? 7.706 -8.521 -7.909 1.00 81.50 87 ALA A O 1
ATOM 698 N N . GLY A 1 88 ? 7.591 -7.347 -6.010 1.00 83.19 88 GLY A N 1
ATOM 699 C CA . GLY A 1 88 ? 6.308 -6.717 -6.335 1.00 83.19 88 GLY A CA 1
ATOM 700 C C . GLY A 1 88 ? 6.359 -5.885 -7.621 1.00 83.19 88 GLY A C 1
ATOM 701 O O . GLY A 1 88 ? 5.403 -5.876 -8.393 1.00 83.19 88 GLY A O 1
ATOM 702 N N . TRP A 1 89 ? 7.494 -5.240 -7.922 1.00 89.50 89 TRP A N 1
ATOM 703 C CA . TRP A 1 89 ? 7.674 -4.527 -9.195 1.00 89.50 89 TRP A CA 1
ATOM 704 C C . TRP A 1 89 ? 7.710 -5.453 -10.418 1.00 89.50 89 TRP A C 1
ATOM 706 O O . TRP A 1 89 ? 7.321 -5.023 -11.504 1.00 89.50 89 TRP A O 1
ATOM 716 N N . ILE A 1 90 ? 8.152 -6.706 -10.264 1.00 89.06 90 ILE A N 1
ATOM 717 C CA . ILE A 1 90 ? 8.088 -7.710 -11.339 1.00 89.06 90 ILE A CA 1
ATOM 718 C C . ILE A 1 90 ? 6.617 -8.010 -11.643 1.00 89.06 90 ILE A C 1
ATOM 720 O O . ILE A 1 90 ? 6.183 -7.854 -12.782 1.00 89.06 90 ILE A O 1
ATOM 724 N N . GLU A 1 91 ? 5.829 -8.317 -10.612 1.00 86.94 91 GLU A N 1
ATOM 725 C CA . GLU A 1 91 ? 4.408 -8.653 -10.758 1.00 86.94 91 GLU A CA 1
ATOM 726 C C . GLU A 1 91 ? 3.584 -7.507 -11.354 1.00 86.94 91 GLU A C 1
ATOM 728 O O . GLU A 1 91 ? 2.744 -7.731 -12.227 1.00 86.94 91 GLU A O 1
ATOM 733 N N . VAL A 1 92 ? 3.846 -6.260 -10.940 1.00 88.19 92 VAL A N 1
ATOM 734 C CA . VAL A 1 92 ? 3.169 -5.087 -11.514 1.00 88.19 92 VAL A CA 1
ATOM 735 C C . VAL A 1 92 ? 3.447 -4.969 -13.008 1.00 88.19 92 VAL A C 1
ATOM 737 O O . VAL A 1 92 ? 2.508 -4.769 -13.781 1.00 88.19 92 VAL A O 1
ATOM 740 N N . VAL A 1 93 ? 4.712 -5.068 -13.423 1.00 91.50 93 VAL A N 1
ATOM 741 C CA . VAL A 1 93 ? 5.092 -4.903 -14.833 1.00 91.50 93 VAL A CA 1
ATOM 742 C C . VAL A 1 93 ? 4.559 -6.058 -15.676 1.00 91.50 93 VAL A C 1
ATOM 744 O O . VAL A 1 93 ? 3.997 -5.812 -16.746 1.00 91.50 93 VAL A O 1
ATOM 747 N N . ASP A 1 94 ? 4.644 -7.293 -15.181 1.00 90.19 94 ASP A N 1
ATOM 748 C CA . ASP A 1 94 ? 4.071 -8.455 -15.861 1.00 90.19 94 ASP A CA 1
ATOM 749 C C . ASP A 1 94 ? 2.553 -8.318 -16.020 1.00 90.19 94 ASP A C 1
ATOM 751 O O . ASP A 1 94 ? 2.034 -8.557 -17.113 1.00 90.19 94 ASP A O 1
ATOM 755 N N . ARG A 1 95 ? 1.847 -7.809 -15.001 1.00 87.12 95 ARG A N 1
ATOM 756 C CA . ARG A 1 95 ? 0.409 -7.529 -15.098 1.00 87.12 95 ARG A CA 1
ATOM 757 C C . ARG A 1 95 ? 0.068 -6.472 -16.132 1.00 87.12 95 ARG A C 1
ATOM 759 O O . ARG A 1 95 ? -0.875 -6.648 -16.910 1.00 87.12 95 ARG A O 1
ATOM 766 N N . MET A 1 96 ? 0.830 -5.382 -16.171 1.00 90.12 96 MET A N 1
ATOM 767 C CA . MET A 1 96 ? 0.625 -4.338 -17.176 1.00 90.12 96 MET A CA 1
ATOM 768 C C . MET A 1 96 ? 0.840 -4.881 -18.590 1.00 90.12 96 MET A C 1
ATOM 770 O O . MET A 1 96 ? 0.039 -4.599 -19.482 1.00 90.12 96 MET A O 1
ATOM 774 N N . ARG A 1 97 ? 1.871 -5.711 -18.782 1.00 91.81 97 ARG A N 1
ATOM 775 C CA . ARG A 1 97 ? 2.170 -6.347 -20.069 1.00 91.81 97 ARG A CA 1
ATOM 776 C C . ARG A 1 97 ? 1.081 -7.331 -20.496 1.00 91.81 97 ARG A C 1
ATOM 778 O O . ARG A 1 97 ? 0.629 -7.273 -21.634 1.00 91.81 97 ARG A O 1
ATOM 785 N N . ALA A 1 98 ? 0.681 -8.245 -19.616 1.00 87.69 98 ALA A N 1
ATOM 786 C CA . ALA A 1 98 ? -0.074 -9.427 -20.023 1.00 87.69 98 ALA A CA 1
ATOM 787 C C . ALA A 1 98 ? -1.611 -9.302 -19.882 1.00 87.69 98 ALA A C 1
ATOM 789 O O . ALA A 1 98 ? -2.324 -9.982 -20.613 1.00 87.69 98 ALA A O 1
ATOM 790 N N . GLU A 1 99 ? -2.148 -8.426 -19.019 1.00 82.75 99 GLU A N 1
ATOM 791 C CA . GLU A 1 99 ? -3.611 -8.293 -18.758 1.00 82.75 99 GLU A CA 1
ATOM 792 C C . GLU A 1 99 ? -4.091 -6.937 -19.219 1.00 82.75 99 GLU A C 1
ATOM 794 O O . GLU A 1 99 ? -5.155 -6.821 -19.819 1.00 82.75 99 GLU A O 1
ATOM 799 N N . LYS A 1 100 ? -3.321 -5.889 -18.905 1.00 85.31 100 LYS A N 1
ATOM 800 C CA . LYS A 1 100 ? -3.677 -4.520 -19.288 1.00 85.31 100 LYS A CA 1
ATOM 801 C C . LYS A 1 100 ? -3.245 -4.186 -20.717 1.00 85.31 100 LYS A C 1
ATOM 803 O O . LYS A 1 100 ? -3.554 -3.101 -21.197 1.00 85.31 100 LYS A O 1
ATOM 808 N N . GLY A 1 101 ? -2.580 -5.121 -21.400 1.00 87.12 101 GLY A N 1
ATOM 809 C CA . GLY A 1 101 ? -2.279 -5.041 -22.828 1.00 87.12 101 GLY A CA 1
ATOM 810 C C . GLY A 1 101 ? -1.230 -3.993 -23.194 1.00 87.12 101 GLY A C 1
ATOM 811 O O . GLY A 1 101 ? -1.209 -3.530 -24.334 1.00 87.12 101 GLY A O 1
ATOM 812 N N . VAL A 1 102 ? -0.363 -3.591 -22.258 1.00 90.62 102 VAL A N 1
ATOM 813 C CA . VAL A 1 102 ? 0.720 -2.652 -22.566 1.00 90.62 102 VAL A CA 1
ATOM 814 C C . VAL A 1 102 ? 1.726 -3.336 -23.493 1.00 90.62 102 VAL A C 1
ATOM 816 O O . VAL A 1 102 ? 2.400 -4.288 -23.100 1.00 90.62 102 VAL A O 1
ATOM 819 N N . GLU A 1 103 ? 1.854 -2.836 -24.726 1.00 91.19 103 GLU A N 1
ATOM 820 C CA . GLU A 1 103 ? 2.773 -3.399 -25.720 1.00 91.19 103 GLU A CA 1
ATOM 821 C C . GLU A 1 103 ? 4.233 -3.195 -25.287 1.00 91.19 103 GLU A C 1
ATOM 823 O O . GLU A 1 103 ? 4.822 -2.125 -25.475 1.00 91.19 103 GLU A O 1
ATOM 828 N N . MET A 1 104 ? 4.846 -4.239 -24.739 1.00 92.50 104 MET A N 1
ATOM 829 C CA . MET A 1 104 ? 6.267 -4.281 -24.405 1.00 92.50 104 MET A CA 1
ATOM 830 C C . MET A 1 104 ? 6.813 -5.705 -24.538 1.00 92.50 104 MET A C 1
ATOM 832 O O . MET A 1 104 ? 6.132 -6.687 -24.244 1.00 92.50 104 MET A O 1
ATOM 836 N N . THR A 1 105 ? 8.061 -5.820 -24.979 1.00 93.38 105 THR A N 1
ATOM 837 C CA . THR A 1 105 ? 8.812 -7.081 -24.975 1.00 93.38 105 THR A CA 1
ATOM 838 C C . THR A 1 105 ? 9.254 -7.448 -23.556 1.00 93.38 105 THR A C 1
ATOM 840 O O . THR A 1 105 ? 9.340 -6.582 -22.687 1.00 93.38 105 THR A O 1
ATOM 843 N N . SER A 1 106 ? 9.611 -8.714 -23.313 1.00 92.12 106 SER A N 1
ATOM 844 C CA . SER A 1 106 ? 10.161 -9.139 -22.013 1.00 92.12 106 SER A CA 1
ATOM 845 C C . SER A 1 106 ? 11.425 -8.360 -21.625 1.00 92.12 106 SER A C 1
ATOM 847 O O . SER A 1 106 ? 11.569 -7.967 -20.479 1.00 92.12 106 SER A O 1
ATOM 849 N N . LYS A 1 107 ? 12.296 -8.032 -22.591 1.00 94.06 107 LYS A N 1
ATOM 850 C CA . LYS A 1 107 ? 13.508 -7.235 -22.330 1.00 94.06 107 LYS A CA 1
ATOM 851 C C . LYS A 1 107 ? 13.195 -5.796 -21.923 1.00 94.06 107 LYS A C 1
ATOM 853 O O . LYS A 1 107 ? 13.874 -5.235 -21.071 1.00 94.06 107 LYS A O 1
ATOM 858 N N . GLU A 1 108 ? 12.198 -5.179 -22.556 1.00 95.50 108 GLU A N 1
ATOM 859 C CA . GLU A 1 108 ? 11.733 -3.844 -22.162 1.00 95.50 108 GLU A CA 1
ATOM 860 C C . GLU A 1 108 ? 11.095 -3.879 -20.768 1.00 95.50 108 GLU A C 1
ATOM 862 O O . GLU A 1 108 ? 11.342 -2.974 -19.975 1.00 95.50 108 GLU A O 1
ATOM 867 N N . ALA A 1 109 ? 10.338 -4.938 -20.456 1.00 95.25 109 ALA A N 1
ATOM 868 C CA . ALA A 1 109 ? 9.778 -5.161 -19.127 1.00 95.25 109 ALA A CA 1
ATOM 869 C C . ALA A 1 109 ? 10.879 -5.255 -18.059 1.00 95.25 109 ALA A C 1
ATOM 871 O O . ALA A 1 109 ? 10.809 -4.526 -17.077 1.00 95.25 109 ALA A O 1
ATOM 872 N N . ASP A 1 110 ? 11.937 -6.040 -18.289 1.00 95.31 110 ASP A N 1
ATOM 873 C CA . ASP A 1 110 ? 13.065 -6.163 -17.352 1.00 95.31 110 ASP A CA 1
ATOM 874 C C . ASP A 1 110 ? 13.738 -4.808 -17.067 1.00 95.31 110 ASP A C 1
ATOM 876 O O . ASP A 1 110 ? 14.042 -4.481 -15.917 1.00 95.31 110 ASP A O 1
ATOM 880 N N . VAL A 1 111 ? 13.939 -3.988 -18.107 1.00 96.44 111 VAL A N 1
ATOM 881 C CA . VAL A 1 111 ? 14.508 -2.637 -17.961 1.00 96.44 111 VAL A CA 1
ATOM 882 C C . VAL A 1 111 ? 13.579 -1.733 -17.153 1.00 96.44 111 VAL A C 1
ATOM 884 O O . VAL A 1 111 ? 14.046 -1.046 -16.246 1.00 96.44 111 VAL A O 1
ATOM 887 N N . ILE A 1 112 ? 12.275 -1.737 -17.447 1.00 95.19 112 ILE A N 1
ATOM 888 C CA . ILE A 1 112 ? 11.285 -0.941 -16.706 1.00 95.19 112 ILE A CA 1
ATOM 889 C C . ILE A 1 112 ? 11.219 -1.393 -15.247 1.00 95.19 112 ILE A C 1
ATOM 891 O O . ILE A 1 112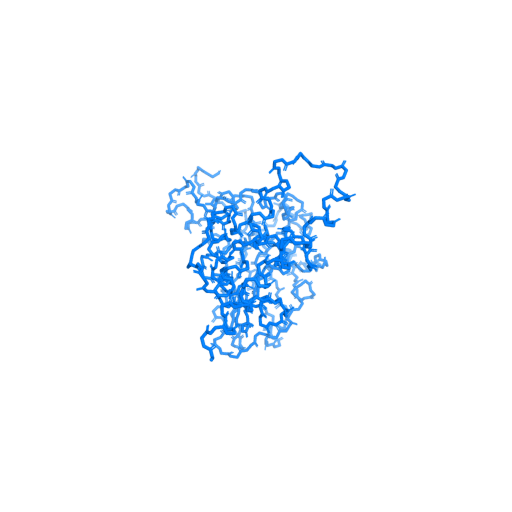 ? 11.214 -0.557 -14.348 1.00 95.19 112 ILE A O 1
ATOM 895 N N . THR A 1 113 ? 11.209 -2.698 -14.990 1.00 94.25 113 THR A N 1
ATOM 896 C CA . THR A 1 113 ? 11.212 -3.252 -13.637 1.00 94.25 113 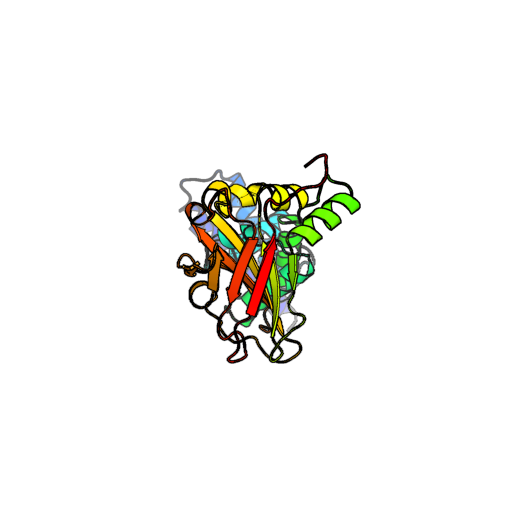THR A CA 1
ATOM 897 C C . THR A 1 113 ? 12.443 -2.799 -12.855 1.00 94.25 113 THR A C 1
ATOM 899 O O . THR A 1 113 ? 12.308 -2.396 -11.703 1.00 94.25 113 THR A O 1
ATOM 902 N N . ASN A 1 114 ? 13.636 -2.831 -13.454 1.00 94.25 114 ASN A N 1
ATOM 903 C CA . ASN A 1 114 ? 14.849 -2.349 -12.787 1.00 94.25 114 ASN A CA 1
ATOM 904 C C . ASN A 1 114 ? 14.801 -0.839 -12.538 1.00 94.25 114 ASN A C 1
ATOM 906 O O . ASN A 1 114 ? 15.070 -0.407 -11.421 1.00 94.25 114 ASN A O 1
ATOM 910 N N . TYR A 1 115 ? 14.343 -0.060 -13.520 1.00 93.88 115 TYR A N 1
ATOM 911 C CA . TYR A 1 115 ? 14.124 1.375 -13.351 1.00 93.88 115 TYR A CA 1
ATOM 912 C C . TYR A 1 115 ? 13.174 1.679 -12.180 1.00 93.88 115 TYR A C 1
ATOM 914 O O . TYR A 1 115 ? 13.462 2.553 -11.364 1.00 93.88 115 TYR A O 1
ATOM 922 N N . LEU A 1 116 ? 12.069 0.937 -12.047 1.00 91.94 116 LEU A N 1
ATOM 923 C CA . LEU A 1 116 ? 11.114 1.101 -10.946 1.00 91.94 116 LEU A CA 1
ATOM 924 C C . LEU A 1 116 ? 11.722 0.737 -9.586 1.00 91.94 116 LEU A C 1
ATOM 926 O O . LEU A 1 116 ? 11.518 1.477 -8.630 1.00 91.94 116 LEU A O 1
ATOM 930 N N . LYS A 1 117 ? 12.500 -0.349 -9.497 1.00 90.56 117 LYS A N 1
ATOM 931 C CA . LYS A 1 117 ? 13.199 -0.752 -8.260 1.00 90.56 117 LYS A CA 1
ATOM 932 C C . LYS A 1 117 ? 14.178 0.314 -7.770 1.00 90.56 117 LYS A C 1
ATOM 934 O O . LYS A 1 117 ? 14.261 0.553 -6.570 1.00 90.56 117 LYS A O 1
ATOM 939 N N . GLU A 1 118 ? 14.922 0.920 -8.692 1.00 90.19 118 GLU A N 1
ATOM 940 C CA . GLU A 1 118 ? 15.923 1.949 -8.388 1.00 90.19 118 GLU A CA 1
ATOM 941 C C . GLU A 1 118 ? 15.277 3.304 -8.081 1.00 90.19 118 GLU A C 1
ATOM 943 O O . GLU A 1 118 ? 15.721 4.012 -7.181 1.00 90.19 118 GLU A O 1
ATOM 948 N N . THR A 1 119 ? 14.201 3.650 -8.794 1.00 88.81 119 THR A N 1
ATOM 949 C CA . THR A 1 119 ? 13.496 4.934 -8.636 1.00 88.81 119 THR A CA 1
ATOM 950 C C . THR A 1 119 ? 12.570 4.943 -7.418 1.00 88.81 119 THR A C 1
ATOM 952 O O . THR A 1 119 ? 12.390 5.982 -6.784 1.00 88.81 119 THR A O 1
ATOM 955 N N . TYR A 1 120 ? 11.982 3.794 -7.083 1.00 84.81 120 TYR A N 1
ATOM 956 C CA . TYR A 1 120 ? 11.034 3.616 -5.982 1.00 84.81 120 TYR A CA 1
ATOM 957 C C . TYR A 1 120 ? 11.490 2.466 -5.070 1.00 84.81 120 TYR A C 1
ATOM 959 O O . TYR A 1 120 ? 10.825 1.422 -4.998 1.00 84.81 120 TYR A O 1
ATOM 967 N N . PRO A 1 121 ? 12.643 2.622 -4.391 1.00 81.44 121 PRO A N 1
ATOM 968 C CA . PRO A 1 121 ? 13.137 1.608 -3.476 1.00 81.44 121 PRO A CA 1
ATOM 969 C C . PRO A 1 121 ? 12.198 1.471 -2.276 1.00 81.44 121 PRO A C 1
ATOM 971 O O . PRO A 1 121 ? 11.510 2.417 -1.886 1.00 81.44 121 PRO A O 1
ATOM 974 N N . VAL A 1 122 ? 12.209 0.291 -1.652 1.00 79.50 122 VAL A N 1
ATOM 975 C CA . VAL A 1 122 ? 11.507 0.082 -0.382 1.00 79.50 122 VAL A CA 1
ATOM 976 C C . VAL A 1 122 ? 12.057 1.080 0.637 1.00 79.50 122 VAL A C 1
ATOM 978 O O . VAL A 1 122 ? 13.274 1.065 0.876 1.00 79.50 122 VAL A O 1
ATOM 981 N N . PRO A 1 123 ? 11.203 1.920 1.248 1.00 79.75 123 PRO A N 1
ATOM 982 C CA . PRO A 1 123 ? 11.651 2.843 2.269 1.00 79.75 123 PRO A CA 1
ATOM 983 C C . PRO A 1 123 ? 12.364 2.102 3.399 1.00 79.75 123 PRO A C 1
ATOM 985 O O . PRO A 1 123 ? 11.978 0.998 3.786 1.00 79.75 123 PRO A O 1
ATOM 988 N N . GLN A 1 124 ? 13.449 2.694 3.889 1.00 82.75 124 GLN A N 1
ATOM 989 C CA . GLN A 1 124 ? 14.244 2.121 4.966 1.00 82.75 124 GLN A CA 1
ATOM 990 C C . GLN A 1 124 ? 13.943 2.865 6.260 1.00 82.75 124 GLN A C 1
ATOM 992 O O . GLN A 1 124 ? 13.901 4.096 6.296 1.00 82.75 124 GLN A O 1
ATOM 997 N N . SER A 1 125 ? 13.743 2.106 7.334 1.00 86.56 125 SER A N 1
ATOM 998 C CA . SER A 1 125 ? 13.616 2.680 8.666 1.00 86.56 125 SER A CA 1
ATOM 999 C C . SER A 1 125 ? 14.961 3.208 9.154 1.00 86.56 125 SER A C 1
ATOM 1001 O O . SER A 1 125 ? 15.972 2.514 9.059 1.00 86.56 125 SER A O 1
ATOM 1003 N N . ASN A 1 126 ? 14.952 4.391 9.768 1.00 89.19 126 ASN A N 1
ATOM 1004 C CA . ASN A 1 126 ? 16.093 4.896 10.536 1.00 89.19 126 ASN A CA 1
ATOM 1005 C C . ASN A 1 126 ? 16.101 4.379 11.987 1.00 89.19 126 ASN A C 1
ATOM 1007 O O . ASN A 1 126 ? 16.989 4.725 12.764 1.00 89.19 126 ASN A O 1
ATOM 1011 N N . LEU A 1 127 ? 15.104 3.580 12.379 1.00 90.38 127 LEU A N 1
ATOM 1012 C CA . LEU A 1 127 ? 14.972 3.047 13.728 1.00 90.38 127 LEU A CA 1
ATOM 1013 C C . LEU A 1 127 ? 15.624 1.665 13.846 1.00 90.38 127 LEU A C 1
ATOM 1015 O O . LEU A 1 127 ? 15.662 0.899 12.879 1.00 90.38 127 LEU A O 1
ATOM 1019 N N . PRO A 1 128 ? 16.063 1.271 15.055 1.00 92.56 128 PRO A N 1
ATOM 1020 C CA . PRO A 1 128 ? 16.512 -0.090 15.298 1.00 92.56 128 PRO A CA 1
ATOM 1021 C C . PRO A 1 128 ? 15.413 -1.110 14.974 1.00 92.56 128 PRO A C 1
ATOM 1023 O O . PRO A 1 128 ? 14.262 -0.939 15.379 1.00 92.56 128 PRO A O 1
ATOM 1026 N N . TYR A 1 129 ? 15.782 -2.236 14.355 1.00 89.62 129 TYR A N 1
ATOM 1027 C CA . TYR A 1 129 ? 14.851 -3.323 14.005 1.00 89.62 129 TYR A CA 1
ATOM 1028 C C . TYR A 1 129 ? 13.939 -3.748 15.168 1.00 89.62 129 TYR A C 1
ATOM 1030 O O . TYR A 1 129 ? 12.750 -3.998 14.975 1.00 89.62 129 TYR A O 1
ATOM 1038 N N . ARG A 1 130 ? 14.472 -3.788 16.399 1.00 92.31 130 ARG A N 1
ATOM 1039 C CA . ARG A 1 130 ? 13.695 -4.119 17.605 1.00 92.31 130 ARG A CA 1
ATOM 1040 C C . ARG A 1 130 ? 12.494 -3.187 17.795 1.00 92.31 130 ARG A C 1
ATOM 1042 O O . ARG A 1 130 ? 11.427 -3.668 18.161 1.00 92.31 130 ARG A O 1
ATOM 1049 N N . ILE A 1 131 ? 12.675 -1.893 17.546 1.00 93.38 131 ILE A N 1
ATOM 1050 C CA . ILE A 1 131 ? 11.639 -0.870 17.703 1.00 93.38 131 ILE A CA 1
ATOM 1051 C C . ILE A 1 131 ? 10.594 -1.005 16.594 1.00 93.38 131 ILE A C 1
ATOM 1053 O O . ILE A 1 131 ? 9.407 -1.113 16.890 1.00 93.38 131 ILE A O 1
ATOM 1057 N N . VAL A 1 132 ? 11.028 -1.128 15.334 1.00 91.69 132 VAL A N 1
ATOM 1058 C CA . VAL A 1 132 ? 10.124 -1.354 14.188 1.00 91.69 132 VAL A CA 1
ATOM 1059 C C . VAL A 1 132 ? 9.262 -2.598 14.410 1.00 91.69 132 VAL A C 1
ATOM 1061 O O . VAL A 1 132 ? 8.045 -2.559 14.248 1.00 91.69 132 VAL A O 1
ATOM 1064 N N . LYS A 1 133 ? 9.870 -3.693 14.883 1.00 91.62 133 LYS A N 1
ATOM 1065 C CA . LYS A 1 133 ? 9.165 -4.936 15.215 1.00 91.62 133 LYS A CA 1
ATOM 1066 C C . LYS A 1 133 ? 8.135 -4.754 16.334 1.00 91.62 133 LYS A C 1
ATOM 1068 O O . LYS A 1 133 ? 7.082 -5.385 16.291 1.00 91.62 133 LYS A O 1
ATOM 1073 N N . GLN A 1 134 ? 8.431 -3.944 17.352 1.00 94.81 134 GLN A N 1
ATOM 1074 C CA . GLN A 1 134 ? 7.474 -3.644 18.422 1.00 94.81 134 GLN A CA 1
ATOM 1075 C C . GLN A 1 134 ? 6.275 -2.859 17.885 1.00 94.81 134 GLN A C 1
ATOM 1077 O O . GLN A 1 134 ? 5.143 -3.257 18.141 1.00 94.81 134 GLN A O 1
ATOM 1082 N N . ILE A 1 135 ? 6.512 -1.824 17.077 1.00 95.62 135 ILE A N 1
ATOM 1083 C CA . ILE A 1 135 ? 5.449 -1.025 16.447 1.00 95.62 135 ILE A CA 1
ATOM 1084 C C . ILE A 1 135 ? 4.583 -1.892 15.535 1.00 95.62 135 ILE A C 1
ATOM 1086 O O . ILE A 1 135 ? 3.360 -1.871 15.645 1.00 95.62 135 ILE A O 1
ATOM 1090 N N . GLN A 1 136 ? 5.204 -2.718 14.689 1.00 93.25 136 GLN A N 1
ATOM 1091 C CA . GLN A 1 136 ? 4.471 -3.632 13.817 1.00 93.25 136 GLN A CA 1
ATOM 1092 C C . GLN A 1 136 ? 3.575 -4.575 14.627 1.00 93.25 136 GLN A C 1
ATOM 1094 O O . GLN A 1 136 ? 2.416 -4.749 14.283 1.00 93.25 136 GLN A O 1
ATOM 1099 N N . ARG A 1 137 ? 4.059 -5.134 15.742 1.00 94.69 137 ARG A N 1
ATOM 1100 C CA . ARG A 1 137 ? 3.245 -6.002 16.613 1.00 94.69 137 ARG A CA 1
ATOM 1101 C C . ARG A 1 137 ? 2.056 -5.287 17.252 1.00 94.69 137 ARG A C 1
ATOM 1103 O O . ARG A 1 137 ? 1.019 -5.913 17.445 1.00 94.69 137 ARG A O 1
ATOM 1110 N N . LEU A 1 138 ? 2.190 -4.004 17.582 1.00 96.88 138 LEU A N 1
ATOM 1111 C CA . LEU A 1 138 ? 1.080 -3.221 18.130 1.00 96.88 138 LEU A CA 1
ATOM 1112 C C . LEU A 1 138 ? -0.041 -3.061 17.098 1.00 96.88 138 LEU A C 1
ATOM 1114 O O . LEU A 1 138 ? -1.216 -3.179 17.445 1.00 96.88 138 LEU A O 1
ATOM 1118 N N . LEU A 1 139 ? 0.325 -2.855 15.833 1.00 97.94 139 LEU A N 1
ATOM 1119 C CA . LEU A 1 139 ? -0.578 -2.350 14.800 1.00 97.94 139 LEU A CA 1
ATOM 1120 C C . LEU A 1 139 ? -1.025 -3.382 13.765 1.00 97.94 139 LEU A C 1
ATOM 1122 O O . LEU A 1 139 ? -2.052 -3.174 13.123 1.00 97.94 139 LEU A O 1
ATOM 1126 N N . TRP A 1 140 ? -0.302 -4.486 13.615 1.00 97.81 140 TRP A N 1
ATOM 1127 C CA . TRP A 1 140 ? -0.634 -5.548 12.672 1.00 97.81 140 TRP A CA 1
ATOM 1128 C C . TRP A 1 140 ? -1.482 -6.639 13.329 1.00 97.81 140 TRP A C 1
ATOM 1130 O O . TRP A 1 140 ? -1.237 -7.046 14.471 1.00 97.81 140 TRP A O 1
ATOM 1140 N N . ARG A 1 141 ? -2.482 -7.122 12.598 1.00 97.75 141 ARG A N 1
ATOM 1141 C CA . ARG A 1 141 ? -3.315 -8.275 12.939 1.00 97.75 141 ARG A CA 1
ATOM 1142 C C . ARG A 1 141 ? -3.427 -9.182 11.721 1.00 97.75 141 ARG A C 1
ATOM 1144 O O . ARG A 1 141 ? -3.454 -8.701 10.595 1.00 97.75 141 ARG A O 1
ATOM 1151 N N . ASN A 1 142 ? -3.521 -10.478 11.966 1.00 94.69 142 ASN A N 1
ATOM 1152 C CA . ASN A 1 142 ? -3.731 -11.494 10.945 1.00 94.69 142 ASN A CA 1
ATOM 1153 C C . ASN A 1 142 ? -4.698 -12.544 11.495 1.00 94.69 142 ASN A C 1
ATOM 1155 O O . ASN A 1 142 ? -4.711 -12.798 12.701 1.00 94.69 142 ASN A O 1
ATOM 1159 N N . ASP A 1 143 ? -5.528 -13.107 10.624 1.00 92.38 143 ASP A N 1
ATOM 1160 C CA . ASP A 1 143 ? -6.575 -14.063 10.993 1.00 92.38 143 ASP A CA 1
ATOM 1161 C C . ASP A 1 143 ? -6.209 -15.531 10.736 1.00 92.38 143 ASP A C 1
ATOM 1163 O O . ASP A 1 143 ? -7.021 -16.416 10.984 1.00 92.38 143 ASP A O 1
ATOM 1167 N N . MET A 1 144 ? -4.990 -15.795 10.265 1.00 89.62 144 MET A N 1
ATOM 1168 C CA . MET A 1 144 ? -4.464 -17.105 9.874 1.00 89.62 144 MET A CA 1
ATOM 1169 C C . MET A 1 144 ? -5.254 -17.803 8.754 1.00 89.62 144 MET A C 1
ATOM 1171 O O . MET A 1 144 ? -4.993 -18.972 8.473 1.00 89.62 144 MET A O 1
ATOM 1175 N N . GLY A 1 145 ? -6.149 -17.082 8.075 1.00 88.69 145 GLY A N 1
ATOM 1176 C CA . GLY A 1 145 ? -6.921 -17.571 6.942 1.00 88.69 145 GLY A CA 1
ATOM 1177 C C . GLY A 1 145 ? -8.251 -18.227 7.302 1.00 88.69 145 GLY A C 1
ATOM 1178 O O . GLY A 1 145 ? -8.349 -19.071 8.188 1.00 88.69 145 GLY A O 1
ATOM 1179 N N . TYR A 1 146 ? -9.280 -17.876 6.531 1.00 90.44 146 TYR A N 1
ATOM 1180 C CA . TYR A 1 146 ? -10.600 -18.509 6.537 1.00 90.44 146 TYR A CA 1
ATOM 1181 C C . TYR A 1 146 ? -11.088 -18.659 5.096 1.00 90.44 146 TYR A C 1
ATOM 1183 O O . TYR A 1 146 ? -10.970 -17.726 4.302 1.00 90.44 146 TYR A O 1
ATOM 1191 N N . GLY A 1 147 ? -11.635 -19.825 4.740 1.00 88.38 147 GLY A N 1
ATOM 1192 C CA . GLY A 1 147 ? -12.103 -20.079 3.369 1.00 88.38 147 GLY A CA 1
ATOM 1193 C C . GLY A 1 147 ? -11.015 -19.864 2.307 1.00 88.38 147 GLY A C 1
ATOM 1194 O O . GLY A 1 147 ? -11.293 -19.268 1.276 1.00 88.38 147 GLY A O 1
ATOM 1195 N N . ASP A 1 148 ? -9.778 -20.274 2.610 1.00 90.75 148 ASP A N 1
ATOM 1196 C CA . ASP A 1 148 ? -8.556 -20.082 1.805 1.00 90.75 148 ASP A CA 1
ATOM 1197 C C . ASP A 1 148 ? -8.101 -18.629 1.578 1.00 90.75 148 ASP A C 1
ATOM 1199 O O . ASP A 1 148 ? -7.057 -18.386 0.983 1.00 90.75 148 ASP A O 1
ATOM 1203 N N . VAL A 1 149 ? -8.826 -17.642 2.107 1.00 94.06 149 VAL A N 1
ATOM 1204 C CA . VAL A 1 149 ? -8.409 -16.237 2.073 1.00 94.06 149 VAL A CA 1
ATOM 1205 C C . VAL A 1 149 ? -7.780 -15.866 3.407 1.00 94.06 149 VAL A C 1
ATOM 1207 O O . VAL A 1 149 ? -8.424 -15.980 4.448 1.00 94.06 149 VAL A O 1
ATOM 1210 N N . TYR A 1 150 ? -6.554 -15.365 3.367 1.00 95.12 150 TYR A N 1
ATOM 1211 C CA . TYR A 1 150 ? -5.774 -14.849 4.490 1.00 95.12 150 TYR A CA 1
ATOM 1212 C C . TYR A 1 150 ? -5.836 -13.330 4.489 1.00 95.12 150 TYR A C 1
ATOM 1214 O O . TYR A 1 150 ? -5.658 -12.723 3.433 1.00 95.12 150 TYR A O 1
ATOM 1222 N N . ALA A 1 151 ? -6.077 -12.722 5.650 1.00 95.81 151 ALA A N 1
ATOM 1223 C CA . ALA A 1 151 ? -6.144 -11.273 5.775 1.00 95.81 151 ALA A CA 1
ATOM 1224 C C . ALA A 1 151 ? -5.106 -10.749 6.772 1.00 95.81 151 ALA A C 1
ATOM 1226 O O . ALA A 1 151 ? -5.142 -11.059 7.963 1.00 95.81 151 ALA A O 1
ATOM 1227 N N . ASP A 1 152 ? -4.212 -9.907 6.266 1.00 95.69 152 ASP A N 1
ATOM 1228 C CA . ASP A 1 152 ? -3.217 -9.145 7.006 1.00 95.69 152 ASP A CA 1
ATOM 1229 C C . ASP A 1 152 ? -3.662 -7.688 7.085 1.00 95.69 152 ASP A C 1
ATOM 1231 O O . ASP A 1 152 ? -3.780 -6.999 6.072 1.00 95.69 152 ASP A O 1
ATOM 1235 N N . ILE A 1 153 ? -3.907 -7.198 8.295 1.00 97.19 153 ILE A N 1
ATOM 1236 C CA . ILE A 1 153 ? -4.447 -5.864 8.533 1.00 97.19 153 ILE A CA 1
ATOM 1237 C C . ILE A 1 153 ? -3.449 -5.047 9.331 1.00 97.19 153 ILE A C 1
ATOM 1239 O O . ILE A 1 153 ? -3.029 -5.452 10.413 1.00 97.19 153 ILE A O 1
ATOM 1243 N N . THR A 1 154 ? -3.115 -3.858 8.846 1.00 97.31 154 THR A N 1
ATOM 1244 C CA . THR A 1 154 ? -2.291 -2.902 9.590 1.00 97.31 154 THR A CA 1
ATOM 1245 C C . THR A 1 154 ? -3.080 -1.637 9.881 1.00 97.31 154 THR A C 1
ATOM 1247 O O . THR A 1 154 ? -3.443 -0.904 8.956 1.00 97.31 154 THR A O 1
ATOM 1250 N N . TYR A 1 155 ? -3.293 -1.341 11.167 1.00 97.88 155 TYR A N 1
ATOM 1251 C CA . TYR A 1 155 ? -3.744 -0.016 11.585 1.00 97.88 155 TYR A CA 1
ATOM 1252 C C . TYR A 1 155 ? -2.632 0.998 11.292 1.00 97.88 155 TYR A C 1
ATOM 1254 O O . TYR A 1 155 ? -1.570 1.000 11.910 1.00 97.88 155 TYR A O 1
ATOM 1262 N N . THR A 1 156 ? -2.854 1.814 10.272 1.00 96.44 156 THR A N 1
ATOM 1263 C CA . THR A 1 156 ? -1.837 2.663 9.662 1.00 96.44 156 THR A CA 1
ATOM 1264 C C . THR A 1 156 ? -1.853 4.017 10.345 1.00 96.44 156 THR A C 1
ATOM 1266 O O . THR A 1 156 ? -2.709 4.843 10.052 1.00 96.44 156 THR A O 1
ATOM 1269 N N . THR A 1 157 ? -0.915 4.238 11.261 1.00 96.56 157 THR A N 1
ATOM 1270 C CA . THR A 1 157 ? -0.754 5.497 12.002 1.00 96.56 157 THR A CA 1
ATOM 1271 C C . THR A 1 157 ? 0.415 6.325 11.469 1.00 96.56 157 THR A C 1
ATOM 1273 O O . THR A 1 157 ? 1.2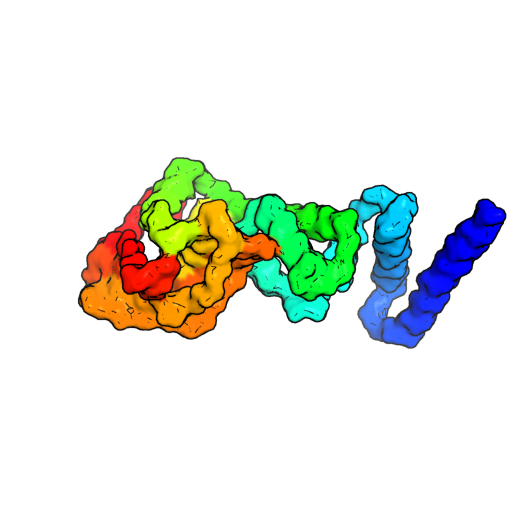51 5.839 10.700 1.00 96.56 157 THR A O 1
ATOM 1276 N N . SER A 1 158 ? 0.508 7.588 11.891 1.00 96.06 158 SER A N 1
ATOM 1277 C CA . SER A 1 158 ? 1.652 8.446 11.563 1.00 96.06 158 SER A CA 1
ATOM 1278 C C . SER A 1 158 ? 2.967 7.867 12.091 1.00 96.06 158 SER A C 1
ATOM 1280 O O . SER A 1 158 ? 3.977 7.879 11.386 1.00 96.06 158 SER A O 1
ATOM 1282 N N . GLU A 1 159 ? 2.956 7.322 13.307 1.00 95.88 159 GLU A N 1
ATOM 1283 C CA . GLU A 1 159 ? 4.104 6.674 13.946 1.00 95.88 159 GLU A CA 1
ATOM 1284 C C . GLU A 1 159 ? 4.538 5.437 13.163 1.00 95.88 159 GLU A C 1
ATOM 1286 O O . GLU A 1 159 ? 5.725 5.264 12.890 1.00 95.88 159 GLU A O 1
ATOM 1291 N N . TYR A 1 160 ? 3.583 4.614 12.719 1.00 95.31 160 TYR A N 1
ATOM 1292 C CA . TYR A 1 160 ? 3.867 3.460 11.870 1.00 95.31 160 TYR A CA 1
ATOM 1293 C C . TYR A 1 160 ? 4.558 3.864 10.572 1.00 95.31 160 TYR A C 1
ATOM 1295 O O . TYR A 1 160 ? 5.629 3.343 10.257 1.00 95.31 160 TYR A O 1
ATOM 1303 N N . LEU A 1 161 ? 3.982 4.820 9.841 1.00 94.06 161 LEU A N 1
ATOM 1304 C CA . LEU A 1 161 ? 4.512 5.258 8.552 1.00 94.06 161 LEU A CA 1
ATOM 1305 C C . LEU A 1 161 ? 5.909 5.874 8.688 1.00 94.06 161 LEU A C 1
ATOM 1307 O O . LEU A 1 161 ? 6.795 5.548 7.898 1.00 94.06 161 LEU A O 1
ATOM 1311 N N . LYS A 1 162 ? 6.155 6.686 9.725 1.00 93.50 162 LYS A N 1
ATOM 1312 C CA . LYS A 1 162 ? 7.509 7.165 10.058 1.00 93.50 162 LYS A CA 1
ATOM 1313 C C . LYS A 1 162 ? 8.443 5.998 10.370 1.00 93.50 162 LYS A C 1
ATOM 1315 O O . LYS A 1 162 ? 9.573 5.976 9.888 1.00 93.50 162 LYS A O 1
ATOM 1320 N N . SER A 1 163 ? 7.964 5.009 11.128 1.00 92.81 163 SER A N 1
ATOM 1321 C CA . SER A 1 163 ? 8.781 3.879 11.569 1.00 92.81 163 SER A CA 1
ATOM 1322 C C . SER A 1 163 ? 9.258 2.979 10.436 1.00 92.81 163 SER A C 1
ATOM 1324 O O . SER A 1 163 ? 10.308 2.363 10.575 1.00 92.81 163 SER A O 1
ATOM 1326 N N . ILE A 1 164 ? 8.544 2.923 9.311 1.00 91.00 164 ILE A N 1
ATOM 1327 C CA . ILE A 1 164 ? 8.956 2.168 8.119 1.00 91.00 164 ILE A CA 1
ATOM 1328 C C . ILE A 1 164 ? 9.648 3.054 7.074 1.00 91.00 164 ILE A C 1
ATOM 1330 O O . ILE A 1 164 ? 9.924 2.591 5.976 1.00 91.00 164 ILE A O 1
ATOM 1334 N N . GLY A 1 165 ? 9.927 4.323 7.395 1.00 89.69 165 GLY A N 1
ATOM 1335 C CA . GLY A 1 165 ? 10.588 5.262 6.487 1.00 89.69 165 GLY A CA 1
ATOM 1336 C C . GLY A 1 165 ? 9.677 5.859 5.410 1.00 89.69 165 GLY A C 1
ATOM 1337 O O . GLY A 1 165 ? 10.182 6.398 4.433 1.00 89.69 165 GLY A O 1
ATOM 1338 N N . ALA A 1 166 ? 8.352 5.797 5.568 1.00 90.19 166 ALA A N 1
ATOM 1339 C CA . ALA A 1 166 ? 7.370 6.245 4.576 1.00 90.19 166 ALA A CA 1
ATOM 1340 C C . ALA A 1 166 ? 6.509 7.455 5.027 1.00 90.19 166 ALA A C 1
ATOM 1342 O O . ALA A 1 166 ? 5.282 7.409 4.895 1.00 90.19 166 ALA A O 1
ATOM 1343 N N . PRO A 1 167 ? 7.090 8.558 5.548 1.00 91.56 167 PRO A N 1
ATOM 1344 C CA . PRO A 1 167 ? 6.318 9.694 6.064 1.00 91.56 167 PRO A CA 1
ATOM 1345 C C . PRO A 1 167 ? 5.479 10.408 4.992 1.00 91.56 167 PRO A C 1
ATOM 1347 O O . PRO A 1 167 ? 4.433 10.965 5.316 1.00 91.56 167 PRO A O 1
ATOM 1350 N N . ASP A 1 168 ? 5.870 10.345 3.716 1.00 88.50 168 ASP A N 1
ATOM 1351 C CA . ASP A 1 168 ? 5.106 10.938 2.606 1.00 88.50 168 ASP A CA 1
ATOM 1352 C C . ASP A 1 168 ? 3.695 10.345 2.470 1.00 88.50 168 ASP A C 1
ATOM 1354 O O . ASP A 1 168 ? 2.774 10.993 1.962 1.00 88.50 168 ASP A O 1
ATOM 1358 N N . LEU A 1 169 ? 3.496 9.118 2.965 1.00 89.94 169 LEU A N 1
ATOM 1359 C CA . LEU A 1 169 ? 2.191 8.469 2.967 1.00 89.94 169 LEU A CA 1
ATOM 1360 C C . LEU A 1 169 ? 1.235 9.057 4.008 1.00 89.94 169 LEU A C 1
ATOM 1362 O O . LEU A 1 169 ? 0.032 8.867 3.870 1.00 89.94 169 LEU A O 1
ATOM 1366 N N . ILE A 1 170 ? 1.725 9.815 4.996 1.00 93.56 170 ILE A N 1
ATOM 1367 C CA . ILE A 1 170 ? 0.875 10.409 6.038 1.00 93.56 170 ILE A CA 1
ATOM 1368 C C . ILE A 1 170 ? -0.125 11.374 5.403 1.00 93.56 170 ILE A C 1
ATOM 1370 O O . ILE A 1 170 ? -1.339 11.211 5.515 1.00 93.56 170 ILE A O 1
ATOM 1374 N N . LYS A 1 171 ? 0.388 12.346 4.644 1.00 92.69 171 LYS A N 1
ATOM 1375 C CA . LYS A 1 171 ? -0.456 13.301 3.923 1.00 92.69 171 LYS A CA 1
ATOM 1376 C C . LYS A 1 171 ? -1.306 12.609 2.858 1.00 92.69 171 LYS A C 1
ATOM 1378 O O . LYS A 1 171 ? -2.449 12.989 2.642 1.00 92.69 171 LYS A O 1
ATOM 1383 N N . LYS A 1 172 ? -0.751 11.598 2.186 1.00 89.06 172 LYS A N 1
ATOM 1384 C CA . LYS A 1 172 ? -1.437 10.880 1.105 1.00 89.06 172 LYS A CA 1
ATOM 1385 C C . LYS A 1 172 ? -2.645 10.085 1.593 1.00 89.06 172 LYS A C 1
ATOM 1387 O O . LYS A 1 172 ? -3.670 10.066 0.922 1.00 89.06 172 LYS A O 1
ATOM 1392 N N . TYR A 1 173 ? -2.513 9.410 2.730 1.00 91.88 173 TYR A N 1
ATOM 1393 C CA . TYR A 1 173 ? -3.583 8.601 3.312 1.00 91.88 173 TYR A CA 1
ATOM 1394 C C . TYR A 1 173 ? -4.489 9.396 4.242 1.00 91.88 173 TYR A C 1
ATOM 1396 O O . TYR A 1 173 ? -5.506 8.861 4.674 1.00 91.88 173 TYR A O 1
ATOM 1404 N N . ASP A 1 174 ? -4.152 10.662 4.493 1.00 94.19 174 ASP A N 1
ATOM 1405 C CA . ASP A 1 174 ? -4.914 11.573 5.338 1.00 94.19 174 ASP A CA 1
ATOM 1406 C C . ASP A 1 174 ? -5.145 10.996 6.748 1.00 94.19 174 ASP A C 1
ATOM 1408 O O . ASP A 1 174 ? -6.249 11.014 7.291 1.00 94.19 174 ASP A O 1
ATOM 1412 N N . VAL A 1 175 ? -4.076 10.441 7.337 1.00 95.19 175 VAL A N 1
ATOM 1413 C CA . VAL A 1 175 ? -4.081 9.783 8.667 1.00 95.19 175 VAL A CA 1
ATOM 1414 C C . VAL A 1 175 ? -4.391 10.749 9.815 1.00 95.19 175 VAL A C 1
ATOM 1416 O O . VAL A 1 175 ? -4.699 10.352 10.944 1.00 95.19 175 VAL A O 1
ATOM 1419 N N . GLU A 1 176 ? -4.271 12.047 9.550 1.00 93.56 176 GLU A N 1
ATOM 1420 C CA . GLU A 1 176 ? -4.612 13.088 10.510 1.00 93.56 176 GLU A CA 1
ATOM 1421 C C . GLU A 1 176 ? -6.126 13.183 10.692 1.00 93.56 176 GLU A C 1
ATOM 1423 O O . GLU A 1 176 ? -6.562 13.273 11.838 1.00 93.56 176 GLU A O 1
ATOM 1428 N N . ASN A 1 177 ? -6.901 13.044 9.609 1.00 95.38 177 ASN A N 1
ATOM 1429 C CA . ASN A 1 177 ? -8.366 13.140 9.613 1.00 95.38 177 ASN A CA 1
ATOM 1430 C C . ASN A 1 177 ? -9.078 11.778 9.526 1.00 95.38 177 ASN A C 1
ATOM 1432 O O . ASN A 1 177 ? -10.294 11.701 9.705 1.00 95.38 177 ASN A O 1
ATOM 1436 N N . ASN A 1 178 ? -8.344 10.689 9.273 1.00 96.75 178 ASN A N 1
ATOM 1437 C CA . ASN A 1 178 ? -8.912 9.350 9.128 1.00 96.75 178 ASN A CA 1
ATOM 1438 C C . ASN A 1 178 ? -8.195 8.305 9.986 1.00 96.75 178 ASN A C 1
ATOM 1440 O O . ASN A 1 178 ? -6.990 8.362 10.218 1.00 96.75 178 ASN A O 1
ATOM 1444 N N . ILE A 1 179 ? -8.954 7.289 10.384 1.00 97.12 179 ILE A N 1
ATOM 1445 C CA . ILE A 1 179 ? -8.457 5.993 10.848 1.00 97.12 179 ILE A CA 1
ATOM 1446 C C . ILE A 1 179 ? -8.246 5.154 9.593 1.00 97.12 179 ILE A C 1
ATOM 1448 O O . ILE A 1 179 ? -9.187 4.930 8.829 1.00 97.12 179 ILE A O 1
ATOM 1452 N N . VAL A 1 180 ? -7.012 4.724 9.358 1.00 97.00 180 VAL A N 1
ATOM 1453 C CA . VAL A 1 180 ? -6.608 4.102 8.095 1.00 97.00 180 VAL A CA 1
ATOM 1454 C C . VAL A 1 180 ? -6.188 2.660 8.341 1.00 97.00 180 VAL A C 1
ATOM 1456 O O . VAL A 1 180 ? -5.374 2.391 9.222 1.00 97.00 180 VAL A O 1
ATOM 1459 N N . PHE A 1 181 ? -6.689 1.737 7.526 1.00 97.38 181 PHE A N 1
ATOM 1460 C CA . PHE A 1 181 ? -6.247 0.347 7.504 1.00 97.38 181 PHE A CA 1
ATOM 1461 C C . PHE A 1 181 ? -5.682 0.004 6.135 1.00 97.38 181 PHE A C 1
ATOM 1463 O O . PHE A 1 181 ? -6.353 0.202 5.122 1.00 97.38 181 PHE A O 1
ATOM 1470 N N . ILE A 1 182 ? -4.468 -0.541 6.115 1.00 95.25 182 ILE A N 1
ATOM 1471 C CA . ILE A 1 182 ? -3.953 -1.276 4.960 1.00 95.25 182 ILE A CA 1
ATOM 1472 C C . ILE A 1 182 ? -4.382 -2.729 5.150 1.00 95.25 182 ILE A C 1
ATOM 1474 O O . ILE A 1 182 ? -4.081 -3.328 6.184 1.00 95.25 182 ILE A O 1
ATOM 1478 N N . ILE A 1 183 ? -5.104 -3.260 4.170 1.00 95.50 183 ILE A N 1
ATOM 1479 C CA . ILE A 1 183 ? -5.644 -4.617 4.158 1.00 95.50 183 ILE A CA 1
ATOM 1480 C C . ILE A 1 183 ? -4.978 -5.366 3.014 1.00 95.50 183 ILE A C 1
ATOM 1482 O O . ILE A 1 183 ? -5.209 -5.024 1.852 1.00 95.50 183 ILE A O 1
ATOM 1486 N N . SER A 1 184 ? -4.186 -6.382 3.338 1.00 93.62 184 SER A N 1
ATOM 1487 C CA . SER A 1 184 ? -3.573 -7.293 2.374 1.00 93.62 184 SER A CA 1
ATOM 1488 C C . SER A 1 184 ? -4.290 -8.643 2.454 1.00 93.62 184 SER A C 1
ATOM 1490 O O . SER A 1 184 ? -4.382 -9.256 3.514 1.00 93.62 184 SER A O 1
ATOM 1492 N N . LEU A 1 185 ? -4.840 -9.085 1.329 1.00 94.88 185 LEU A N 1
ATOM 1493 C CA . LEU A 1 185 ? -5.516 -10.359 1.146 1.00 94.88 185 LEU A CA 1
ATOM 1494 C C . LEU A 1 185 ? -4.636 -11.286 0.318 1.00 94.88 185 LEU A C 1
ATOM 1496 O O . LEU A 1 185 ? -4.093 -10.867 -0.707 1.00 94.88 185 LEU A O 1
ATOM 1500 N N . ASN A 1 186 ? -4.552 -12.545 0.734 1.00 92.44 186 ASN A N 1
ATOM 1501 C CA . ASN A 1 186 ? -3.797 -13.587 0.047 1.00 92.44 186 ASN A CA 1
ATOM 1502 C C . ASN A 1 186 ? -4.637 -14.866 -0.066 1.00 92.44 186 ASN A C 1
ATOM 1504 O O . ASN A 1 186 ? -5.456 -15.122 0.813 1.00 92.44 186 ASN A O 1
ATOM 1508 N N . VAL A 1 187 ? -4.419 -15.675 -1.103 1.00 92.75 187 VAL A N 1
ATOM 1509 C CA . VAL A 1 187 ? -4.930 -17.060 -1.188 1.00 92.75 187 VAL A CA 1
ATOM 1510 C C . VAL A 1 187 ? -3.782 -18.052 -1.279 1.00 92.75 187 VAL A C 1
ATOM 1512 O O . VAL A 1 187 ? -2.710 -17.701 -1.777 1.00 92.75 187 VAL A O 1
ATOM 1515 N N . HIS A 1 188 ? -3.984 -19.275 -0.781 1.00 84.50 188 HIS A N 1
ATOM 1516 C CA . HIS A 1 188 ? -2.983 -20.330 -0.940 1.00 84.50 188 HIS A CA 1
ATOM 1517 C C . HIS A 1 188 ? -2.966 -20.867 -2.374 1.00 84.50 188 HIS A C 1
ATOM 1519 O O . HIS A 1 188 ? -1.887 -21.067 -2.930 1.00 84.50 188 HIS A O 1
ATOM 1525 N N . ASP A 1 189 ? -4.148 -21.068 -2.964 1.00 82.75 189 ASP A N 1
ATOM 1526 C CA . ASP A 1 189 ? -4.315 -21.514 -4.346 1.00 82.75 189 ASP A CA 1
ATOM 1527 C C . ASP A 1 189 ? -5.462 -20.754 -5.036 1.00 82.75 189 ASP A C 1
ATOM 1529 O O . ASP A 1 189 ? -6.365 -20.193 -4.414 1.00 82.75 189 ASP A O 1
ATOM 1533 N N . GLY A 1 190 ? -5.441 -20.726 -6.364 1.00 86.50 190 GLY A N 1
ATOM 1534 C CA . GLY A 1 190 ? -6.483 -20.104 -7.167 1.00 86.50 190 GLY A CA 1
ATOM 1535 C C . GLY A 1 190 ? -6.371 -18.582 -7.245 1.00 86.50 190 GLY A C 1
ATOM 1536 O O . GLY A 1 190 ? -5.330 -18.026 -7.573 1.00 86.50 190 GLY A O 1
ATOM 1537 N N . ARG A 1 191 ? -7.500 -17.882 -7.114 1.00 89.62 191 ARG A N 1
ATOM 1538 C CA . ARG A 1 191 ? -7.580 -16.435 -7.359 1.00 89.62 191 ARG A CA 1
ATOM 1539 C C . ARG A 1 191 ? -8.495 -15.774 -6.349 1.00 89.62 191 ARG A C 1
ATOM 1541 O O . ARG A 1 191 ? -9.603 -16.255 -6.125 1.00 89.62 191 ARG A O 1
ATOM 1548 N N . LEU A 1 192 ? -8.074 -14.627 -5.826 1.00 90.75 192 LEU A N 1
ATOM 1549 C CA . LEU A 1 192 ? -8.932 -13.776 -5.012 1.00 90.75 192 LEU A CA 1
ATOM 1550 C C . LEU A 1 192 ? -10.136 -13.297 -5.829 1.00 90.75 192 LEU A C 1
ATOM 1552 O O . LEU A 1 192 ? -9.995 -12.738 -6.925 1.00 90.75 192 LEU A O 1
ATOM 1556 N N . GLU A 1 193 ? -11.326 -13.468 -5.260 1.00 90.38 193 GLU A N 1
ATOM 1557 C CA . GLU A 1 193 ? -12.525 -12.798 -5.750 1.00 90.38 193 GLU A CA 1
ATOM 1558 C C . GLU A 1 193 ? -12.397 -11.276 -5.625 1.00 90.38 193 GLU A C 1
ATOM 1560 O O . GLU A 1 193 ? -11.513 -10.731 -4.953 1.00 90.38 193 GLU A O 1
ATOM 1565 N N . ASN A 1 194 ? -13.300 -10.555 -6.294 1.00 87.62 194 ASN A N 1
ATOM 1566 C CA . ASN A 1 194 ? -13.326 -9.111 -6.174 1.00 87.62 194 ASN A CA 1
ATOM 1567 C C . ASN A 1 194 ? -14.083 -8.652 -4.920 1.00 87.62 194 ASN A C 1
ATOM 1569 O O . ASN A 1 194 ? -15.278 -8.391 -4.999 1.00 87.62 194 ASN A O 1
ATOM 1573 N N . TYR A 1 195 ? -13.385 -8.526 -3.790 1.00 89.69 195 TYR A N 1
ATOM 1574 C CA . TYR A 1 195 ? -13.965 -8.027 -2.539 1.00 89.69 195 TYR A CA 1
ATOM 1575 C C . TYR A 1 195 ? -13.962 -6.484 -2.480 1.00 89.69 195 TYR A C 1
ATOM 1577 O O . TYR A 1 195 ? -12.878 -5.893 -2.425 1.00 89.69 195 TYR A O 1
ATOM 1585 N N . PRO A 1 196 ? -15.131 -5.807 -2.466 1.00 90.19 196 PRO A N 1
ATOM 1586 C CA . PRO A 1 196 ? -15.215 -4.358 -2.279 1.00 90.19 196 PRO A CA 1
ATOM 1587 C C . PRO A 1 196 ? -15.036 -4.014 -0.794 1.00 90.19 196 PRO A C 1
ATOM 1589 O O . PRO A 1 196 ? -15.995 -3.914 -0.029 1.00 90.19 196 PRO A O 1
ATOM 1592 N N . LEU A 1 197 ? -13.783 -3.904 -0.352 1.00 92.06 197 LEU A N 1
ATOM 1593 C CA . LEU A 1 197 ? -13.459 -3.819 1.075 1.00 92.06 197 LEU A CA 1
ATOM 1594 C C . LEU A 1 197 ? -14.073 -2.604 1.783 1.00 92.06 197 LEU A C 1
ATOM 1596 O O . LEU A 1 197 ? -14.384 -2.708 2.963 1.00 92.06 197 LEU A O 1
ATOM 1600 N N . ASP A 1 198 ? -14.312 -1.488 1.100 1.00 90.88 198 ASP A N 1
ATOM 1601 C CA . ASP A 1 198 ? -15.029 -0.337 1.664 1.00 90.88 198 ASP A CA 1
ATOM 1602 C C . ASP A 1 198 ? -16.518 -0.612 1.924 1.00 90.88 198 ASP A C 1
ATOM 1604 O O . ASP A 1 198 ? -17.124 0.005 2.795 1.00 90.88 198 ASP A O 1
ATOM 1608 N N . GLU A 1 199 ? -17.131 -1.542 1.197 1.00 94.19 199 GLU A N 1
ATOM 1609 C CA . GLU A 1 199 ? -18.530 -1.931 1.410 1.00 94.19 199 GLU A CA 1
ATOM 1610 C C . GLU A 1 199 ? -18.681 -3.017 2.473 1.00 94.19 199 GLU A C 1
ATOM 1612 O O . GLU A 1 199 ? -19.707 -3.092 3.154 1.00 94.19 199 GLU A O 1
ATOM 1617 N N . LEU A 1 200 ? -17.649 -3.847 2.620 1.00 95.50 200 LEU A N 1
ATOM 1618 C CA . LEU A 1 200 ? -17.622 -4.957 3.567 1.00 95.50 200 LEU A CA 1
ATOM 1619 C C . LEU A 1 200 ? -17.090 -4.554 4.948 1.00 95.50 200 LEU A C 1
ATOM 1621 O O . LEU A 1 200 ? -17.330 -5.281 5.911 1.00 95.50 200 LEU A O 1
ATOM 1625 N N . SER A 1 201 ? -16.384 -3.425 5.057 1.00 97.62 201 SER A N 1
ATOM 1626 C CA . SER A 1 201 ? -15.695 -3.029 6.288 1.00 97.62 201 SER A CA 1
ATOM 1627 C C . SER A 1 201 ? -16.502 -2.082 7.173 1.00 97.62 201 SER A C 1
ATOM 1629 O O . SER A 1 201 ? -17.019 -1.054 6.729 1.00 97.62 201 SER A O 1
ATOM 1631 N N . TYR A 1 202 ? -16.515 -2.393 8.466 1.00 98.19 202 TYR A N 1
ATOM 1632 C CA . TYR A 1 202 ? -17.117 -1.598 9.529 1.00 98.19 202 TYR A CA 1
ATOM 1633 C C . TYR A 1 202 ? -16.116 -1.423 10.666 1.00 98.19 202 TYR A C 1
ATOM 1635 O O . TYR A 1 202 ? -15.371 -2.341 10.994 1.00 98.19 202 TYR A O 1
ATOM 1643 N N . LEU A 1 203 ? -16.117 -0.253 11.293 1.00 98.12 203 LEU A N 1
ATOM 1644 C CA . LEU A 1 203 ? -15.376 -0.004 12.518 1.00 98.12 203 LEU A CA 1
ATOM 1645 C C . LEU A 1 203 ? -16.356 -0.046 13.684 1.00 98.12 203 LEU A C 1
ATOM 1647 O O . LEU A 1 203 ? -17.324 0.715 13.702 1.00 98.12 203 LEU A O 1
ATOM 1651 N N . ARG A 1 204 ? -16.116 -0.918 14.658 1.00 98.00 204 ARG A N 1
ATOM 1652 C CA . ARG A 1 204 ? -16.872 -0.964 15.907 1.00 98.00 204 ARG A CA 1
ATOM 1653 C C . ARG A 1 204 ? -16.099 -0.236 16.998 1.00 98.00 204 ARG A C 1
ATOM 1655 O O . ARG A 1 204 ? -14.976 -0.609 17.321 1.00 98.00 204 ARG A O 1
ATOM 1662 N N . VAL A 1 205 ? -16.724 0.783 17.580 1.00 96.06 205 VAL A N 1
ATOM 1663 C CA . VAL A 1 205 ? -16.215 1.550 18.727 1.00 96.06 205 VAL A CA 1
ATOM 1664 C C . VAL A 1 205 ? -17.341 1.642 19.748 1.00 96.06 205 VAL A C 1
ATOM 1666 O O . VAL A 1 205 ? -18.460 2.013 19.391 1.00 96.06 205 VAL A O 1
ATOM 1669 N N . ASN A 1 206 ? -17.080 1.281 21.008 1.00 90.06 206 ASN A N 1
ATOM 1670 C CA . ASN A 1 206 ? -18.072 1.321 22.093 1.00 90.06 206 ASN A CA 1
ATOM 1671 C C . ASN A 1 206 ? -19.398 0.610 21.732 1.00 90.06 206 ASN A C 1
ATOM 1673 O O . ASN A 1 206 ? -20.483 1.157 21.923 1.00 90.06 206 ASN A O 1
ATOM 1677 N N . ASN A 1 207 ? -19.310 -0.602 21.165 1.00 88.62 207 ASN A N 1
ATOM 1678 C CA . ASN A 1 207 ? -20.444 -1.411 20.679 1.00 88.62 207 ASN A CA 1
ATOM 1679 C C . ASN A 1 207 ? -21.292 -0.781 19.558 1.00 88.62 207 ASN A C 1
ATOM 1681 O O . ASN A 1 207 ? -22.353 -1.309 19.223 1.00 88.62 207 ASN A O 1
ATOM 1685 N N . LYS A 1 208 ? -20.836 0.313 18.944 1.00 95.50 208 LYS A N 1
ATOM 1686 C CA . LYS A 1 208 ? -21.486 0.930 17.788 1.00 95.50 208 LYS A CA 1
ATOM 1687 C C . LYS A 1 208 ? -20.639 0.747 16.538 1.00 95.50 208 LYS A C 1
ATOM 1689 O O . LYS A 1 208 ? -19.436 0.982 16.565 1.00 95.50 208 LYS A O 1
ATOM 1694 N N . GLU A 1 209 ? -21.284 0.347 15.450 1.00 97.19 209 GLU A N 1
ATOM 1695 C CA . GLU A 1 209 ? -20.638 0.117 14.159 1.00 97.19 209 GLU A CA 1
ATOM 1696 C C . GLU A 1 209 ? -20.794 1.317 13.228 1.00 97.19 209 GLU A C 1
ATOM 1698 O O . GLU A 1 209 ? -21.863 1.926 13.129 1.00 97.19 209 GLU A O 1
ATOM 1703 N N . TYR A 1 210 ? -19.714 1.626 12.523 1.00 97.50 210 TYR A N 1
ATOM 1704 C CA . TYR A 1 210 ? -19.617 2.719 11.571 1.00 97.50 210 TYR A CA 1
ATOM 1705 C C . TYR A 1 210 ? -19.108 2.166 10.237 1.00 97.50 210 TYR A C 1
ATOM 1707 O O . TYR A 1 210 ? -18.101 1.459 10.233 1.00 97.50 210 TYR A O 1
ATOM 1715 N N . PRO A 1 211 ? -19.776 2.448 9.107 1.00 97.19 211 PRO A N 1
ATOM 1716 C CA . PRO A 1 211 ? -19.310 1.985 7.805 1.00 97.19 211 PRO A CA 1
ATOM 1717 C C . PRO A 1 211 ? -18.026 2.713 7.398 1.00 97.19 211 PRO A C 1
ATOM 1719 O O . PRO A 1 211 ? -17.791 3.854 7.811 1.00 97.19 211 PRO A O 1
ATOM 1722 N N . ALA A 1 212 ? -17.219 2.072 6.555 1.00 97.06 212 ALA A N 1
ATOM 1723 C CA . ALA A 1 212 ? -16.067 2.727 5.956 1.00 97.06 212 ALA A CA 1
ATOM 1724 C C . ALA A 1 212 ? -16.475 3.881 5.028 1.00 97.06 212 ALA A C 1
ATOM 1726 O O . ALA A 1 212 ? -17.572 3.922 4.459 1.00 97.06 212 ALA A O 1
ATOM 1727 N N . ASN A 1 213 ? -15.550 4.820 4.849 1.00 94.38 213 ASN A N 1
ATOM 1728 C CA . ASN A 1 213 ? -15.639 5.823 3.801 1.00 94.38 213 ASN A CA 1
ATOM 1729 C C . ASN A 1 213 ? -15.6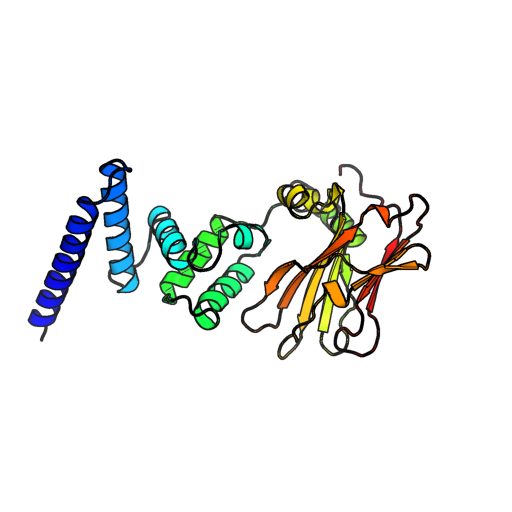30 5.117 2.437 1.00 94.38 213 ASN A C 1
ATOM 1731 O O . ASN A 1 213 ? -14.844 4.197 2.211 1.00 94.38 213 ASN A O 1
ATOM 1735 N N . LYS A 1 214 ? -16.498 5.564 1.525 1.00 89.06 214 LYS A N 1
ATOM 1736 C CA . LYS A 1 214 ? -16.589 5.006 0.172 1.00 89.06 214 LYS A CA 1
ATOM 1737 C C . LYS A 1 214 ? -15.322 5.271 -0.637 1.00 89.06 214 LYS A C 1
ATOM 1739 O O . LYS A 1 214 ? -14.724 6.339 -0.515 1.00 89.06 214 LYS A O 1
ATOM 1744 N N . GLY A 1 215 ? -15.000 4.332 -1.521 1.00 75.44 215 GLY A N 1
ATOM 1745 C CA . GLY A 1 215 ? -13.853 4.404 -2.418 1.00 75.44 215 GLY A CA 1
ATOM 1746 C C . GLY A 1 215 ? -12.646 3.686 -1.838 1.00 75.44 215 GLY A C 1
ATOM 1747 O O . GLY A 1 215 ? -11.660 4.332 -1.493 1.00 75.44 215 GLY A O 1
ATOM 1748 N N . TRP A 1 216 ? -12.717 2.353 -1.738 1.00 77.94 216 TRP A N 1
ATOM 1749 C CA . TRP A 1 216 ? -11.536 1.564 -1.385 1.00 77.94 216 TRP A CA 1
ATOM 1750 C C . TRP A 1 216 ? -10.405 1.839 -2.392 1.00 77.94 216 TRP A C 1
ATOM 1752 O O . TRP A 1 216 ? -10.608 1.831 -3.610 1.00 77.94 216 TRP A O 1
ATOM 1762 N N . GLU A 1 217 ? -9.205 2.111 -1.884 1.00 82.62 217 GLU A N 1
ATOM 1763 C CA . GLU A 1 217 ? -8.054 2.456 -2.722 1.00 82.62 217 GLU A CA 1
ATOM 1764 C C . GLU A 1 217 ? -7.195 1.206 -2.928 1.00 82.62 217 GLU A C 1
ATOM 1766 O O . GLU A 1 217 ? -6.454 0.799 -2.029 1.00 82.62 217 GLU A O 1
ATOM 1771 N N . LEU A 1 218 ? -7.284 0.588 -4.112 1.00 83.75 218 LEU A N 1
ATOM 1772 C CA . LEU A 1 218 ? -6.399 -0.511 -4.506 1.00 83.75 218 LEU A CA 1
ATOM 1773 C C . LEU A 1 218 ? -4.948 -0.012 -4.516 1.00 83.75 218 LEU A C 1
ATOM 1775 O O . LEU A 1 218 ? -4.583 0.850 -5.318 1.00 83.75 218 LEU A O 1
ATOM 1779 N N . ARG A 1 219 ? -4.107 -0.591 -3.659 1.00 81.31 219 ARG A N 1
ATOM 1780 C CA . ARG A 1 219 ? -2.660 -0.360 -3.674 1.00 81.31 219 ARG A CA 1
ATOM 1781 C C . ARG A 1 219 ? -2.000 -1.346 -4.616 1.00 81.31 219 ARG A C 1
ATOM 1783 O O . ARG A 1 219 ? -1.317 -0.954 -5.550 1.00 81.31 219 ARG A O 1
ATOM 1790 N N . PHE A 1 220 ? -2.232 -2.632 -4.413 1.00 82.00 220 PHE A N 1
ATOM 1791 C CA . PHE A 1 220 ? -1.510 -3.671 -5.127 1.00 82.00 220 PHE A CA 1
ATOM 1792 C C . PHE A 1 220 ? -2.437 -4.819 -5.500 1.00 82.00 220 PHE A C 1
ATOM 1794 O O . PHE A 1 220 ? -3.369 -5.144 -4.780 1.00 82.00 220 PHE A O 1
ATOM 1801 N N . GLU A 1 221 ? -2.184 -5.435 -6.646 1.00 84.00 221 GLU A N 1
ATOM 1802 C CA . GLU A 1 221 ? -2.805 -6.705 -7.011 1.00 84.00 221 GLU A CA 1
ATOM 1803 C C . GLU A 1 221 ? -1.800 -7.464 -7.871 1.00 84.00 221 GLU A C 1
ATOM 1805 O O . GLU A 1 221 ? -1.319 -6.934 -8.879 1.00 84.00 221 GLU A O 1
ATOM 1810 N N . ALA A 1 222 ? -1.467 -8.678 -7.450 1.00 75.19 222 ALA A N 1
ATOM 1811 C CA . ALA A 1 222 ? -0.606 -9.567 -8.204 1.00 75.19 222 ALA A CA 1
ATOM 1812 C C . ALA A 1 222 ? -1.240 -9.895 -9.557 1.00 75.19 222 ALA A C 1
ATOM 1814 O O . ALA A 1 222 ? -2.463 -9.938 -9.700 1.00 75.19 222 ALA A O 1
ATOM 1815 N N . TRP A 1 223 ? -0.395 -10.162 -10.550 1.00 74.56 223 TRP A N 1
ATOM 1816 C CA . TRP A 1 223 ? -0.817 -10.608 -11.879 1.00 74.56 223 TRP A CA 1
ATOM 1817 C C . TRP A 1 223 ? -1.793 -11.786 -11.828 1.00 74.56 223 TRP A C 1
ATOM 1819 O O . TRP A 1 223 ? -2.841 -11.798 -12.462 1.00 74.56 223 TRP A O 1
ATOM 1829 N N . ASP A 1 224 ? -1.428 -12.806 -11.069 1.00 75.56 224 ASP A N 1
ATOM 1830 C CA . ASP A 1 224 ? -2.193 -14.038 -10.969 1.00 75.56 224 ASP A CA 1
ATOM 1831 C C . ASP A 1 224 ? -3.421 -13.895 -10.059 1.00 75.56 224 ASP A C 1
ATOM 1833 O O . ASP A 1 224 ? -4.280 -14.774 -10.080 1.00 75.56 224 ASP A O 1
ATOM 1837 N N . LYS A 1 225 ? -3.551 -12.754 -9.364 1.00 84.38 225 LYS A N 1
ATOM 1838 C CA . LYS A 1 225 ? -4.572 -12.430 -8.361 1.00 84.38 225 LYS A CA 1
ATOM 1839 C C . LYS A 1 225 ? -4.495 -13.294 -7.100 1.00 84.38 225 LYS A C 1
ATOM 1841 O O . LYS A 1 225 ? -5.512 -13.459 -6.430 1.00 84.38 225 LYS A O 1
ATOM 1846 N N . HIS A 1 226 ? -3.312 -13.805 -6.750 1.00 86.88 226 HIS A N 1
ATOM 1847 C CA . HIS A 1 226 ? -3.095 -14.476 -5.461 1.00 86.88 226 HIS A CA 1
ATOM 1848 C C . HIS A 1 226 ? -2.937 -13.489 -4.305 1.00 86.88 226 HIS A C 1
ATOM 1850 O O . HIS A 1 226 ? -3.249 -13.827 -3.168 1.00 86.88 226 HIS A O 1
ATOM 1856 N N . HIS A 1 227 ? -2.497 -12.262 -4.600 1.00 86.38 227 HIS A N 1
ATOM 1857 C CA . HIS A 1 227 ? -2.279 -11.199 -3.623 1.00 86.38 227 HIS A CA 1
ATOM 1858 C C . HIS A 1 227 ? -3.031 -9.935 -4.031 1.00 86.38 227 HIS A C 1
ATOM 1860 O O . HIS A 1 227 ? -2.979 -9.514 -5.191 1.00 86.38 227 HIS A O 1
ATOM 1866 N N . ARG A 1 228 ? -3.696 -9.285 -3.077 1.00 89.94 228 ARG A N 1
ATOM 1867 C CA . ARG A 1 228 ? -4.327 -7.977 -3.269 1.00 89.94 228 ARG A CA 1
ATOM 1868 C C . ARG A 1 228 ? -4.186 -7.141 -2.015 1.00 89.94 228 ARG A C 1
ATOM 1870 O O . ARG A 1 228 ? -4.429 -7.622 -0.925 1.00 89.94 228 ARG A O 1
ATOM 1877 N N . GLU A 1 229 ? -3.876 -5.868 -2.167 1.00 90.81 229 GLU A N 1
ATOM 1878 C CA . GLU A 1 229 ? -3.794 -4.925 -1.066 1.00 90.81 229 GLU A CA 1
ATOM 1879 C C . GLU A 1 229 ? -4.574 -3.658 -1.387 1.00 90.81 229 GLU A C 1
ATOM 1881 O O . GLU A 1 229 ? -4.487 -3.127 -2.497 1.00 90.81 229 GLU A O 1
ATOM 1886 N N . GLY A 1 230 ? -5.274 -3.115 -0.399 1.00 90.75 230 GLY A N 1
ATOM 1887 C CA . GLY A 1 230 ? -5.791 -1.759 -0.495 1.00 90.75 230 GLY A CA 1
ATOM 1888 C C . GLY A 1 230 ? -6.051 -1.108 0.844 1.00 90.75 230 GLY A C 1
ATOM 1889 O O . GLY A 1 230 ? -5.699 -1.637 1.897 1.00 90.75 230 GLY A O 1
ATOM 1890 N N . ILE A 1 231 ? -6.623 0.088 0.773 1.00 93.31 231 ILE A N 1
ATOM 1891 C CA . ILE A 1 231 ? -6.825 0.961 1.924 1.00 93.31 231 ILE A CA 1
ATOM 1892 C C . ILE A 1 231 ? -8.311 1.130 2.186 1.00 93.31 231 ILE A C 1
ATOM 1894 O O . ILE A 1 231 ? -9.087 1.439 1.278 1.00 93.31 231 ILE A O 1
ATOM 1898 N N . VAL A 1 232 ? -8.671 0.995 3.457 1.00 96.12 232 VAL A N 1
ATOM 1899 C CA . VAL A 1 232 ? -9.982 1.351 3.995 1.00 96.12 232 VAL A CA 1
ATOM 1900 C C . VAL A 1 232 ? -9.799 2.484 4.998 1.00 96.12 232 VAL A C 1
ATOM 1902 O O . VAL A 1 232 ? -8.873 2.466 5.811 1.00 96.12 232 VAL A O 1
ATOM 1905 N N . LYS A 1 233 ? -10.674 3.490 4.925 1.00 96.88 233 LYS A N 1
ATOM 1906 C CA . LYS A 1 233 ? -10.621 4.687 5.772 1.00 96.88 233 LYS A CA 1
ATOM 1907 C C . LYS A 1 233 ? -11.923 4.847 6.540 1.00 96.88 233 LYS A C 1
ATOM 1909 O O . LYS A 1 233 ? -12.997 4.604 5.996 1.00 96.88 233 LYS A O 1
ATOM 1914 N N . PHE A 1 234 ? -11.824 5.324 7.770 1.00 97.19 234 PHE A N 1
ATOM 1915 C CA . PHE A 1 234 ? -12.954 5.751 8.587 1.00 97.19 234 PHE A CA 1
ATOM 1916 C C . PHE A 1 234 ? -12.687 7.161 9.095 1.00 97.19 234 PHE A C 1
ATOM 1918 O O . PHE A 1 234 ? -11.545 7.526 9.361 1.00 97.19 234 PHE A O 1
ATOM 1925 N N . LYS A 1 235 ? -13.746 7.948 9.257 1.00 95.81 235 LYS A N 1
ATOM 1926 C CA . LYS A 1 235 ? -13.683 9.269 9.888 1.00 95.81 235 LYS A CA 1
ATOM 1927 C C . LYS A 1 235 ? -13.077 9.187 11.288 1.00 95.81 235 LYS A C 1
ATOM 1929 O O . LYS A 1 235 ? -13.506 8.361 12.093 1.00 95.81 235 LYS A O 1
ATOM 1934 N N . LYS A 1 236 ? -12.088 10.024 11.596 1.00 94.06 236 LYS A N 1
ATOM 1935 C CA . LYS A 1 236 ? -11.396 9.959 12.891 1.00 94.06 236 LYS A CA 1
ATOM 1936 C C . LYS A 1 236 ? -12.271 10.385 14.062 1.00 94.06 236 LYS A C 1
ATOM 1938 O O . LYS A 1 236 ? -12.082 9.877 15.158 1.00 94.06 236 LYS A O 1
ATOM 1943 N N . GLU A 1 237 ? -13.289 11.206 13.809 1.00 92.44 237 GLU A N 1
ATOM 1944 C CA . GLU A 1 237 ? -14.278 11.643 14.802 1.00 92.44 237 GLU A CA 1
ATOM 1945 C C . GLU A 1 237 ? -15.133 10.488 15.355 1.00 92.44 237 GLU A C 1
ATOM 1947 O O . GLU A 1 237 ? -15.899 10.678 16.295 1.00 92.44 237 GLU A O 1
ATOM 1952 N N . ILE A 1 238 ? -15.030 9.289 14.766 1.00 92.69 238 ILE A N 1
ATOM 1953 C CA . ILE A 1 238 ? -15.653 8.065 15.281 1.00 92.69 238 ILE A CA 1
ATOM 1954 C C . ILE A 1 238 ? -14.978 7.591 16.578 1.00 92.69 238 ILE A C 1
ATOM 1956 O O . ILE A 1 238 ? -15.640 6.970 17.414 1.00 92.69 238 ILE A O 1
ATOM 1960 N N . LEU A 1 239 ? -13.677 7.851 16.748 1.00 89.94 239 LEU A N 1
ATOM 1961 C CA . LEU A 1 239 ? -12.959 7.498 17.969 1.00 89.94 239 LEU A CA 1
ATOM 1962 C C . LEU A 1 239 ? -13.293 8.498 19.074 1.00 89.94 239 LEU A C 1
ATOM 1964 O O . LEU A 1 239 ? -12.937 9.669 19.001 1.00 89.94 239 LEU A O 1
ATOM 1968 N N . ASP A 1 240 ? -13.973 7.999 20.100 1.00 82.06 240 ASP A N 1
ATOM 1969 C CA . ASP A 1 240 ? -14.153 8.684 21.376 1.00 82.06 240 ASP A CA 1
ATOM 1970 C C . ASP A 1 240 ? -12.841 8.613 22.174 1.00 82.06 240 ASP A C 1
ATOM 1972 O O . ASP A 1 240 ? -12.228 7.547 22.254 1.00 82.06 240 ASP A O 1
ATOM 1976 N N . ASP A 1 241 ? -12.444 9.712 22.819 1.00 79.94 241 ASP A N 1
ATOM 1977 C CA . ASP A 1 241 ? -11.279 9.778 23.714 1.00 79.94 241 ASP A CA 1
ATOM 1978 C C . ASP A 1 241 ? -11.359 8.766 24.876 1.00 79.94 241 ASP A C 1
ATOM 1980 O O . ASP A 1 241 ? -10.351 8.459 25.513 1.00 79.94 241 ASP A O 1
ATOM 1984 N N . LYS A 1 242 ? -12.556 8.239 25.167 1.00 86.75 242 LYS A N 1
ATOM 1985 C CA . LYS A 1 242 ? -12.801 7.207 26.188 1.00 86.75 242 LYS A CA 1
ATOM 1986 C C . LYS A 1 242 ? -12.823 5.776 25.650 1.00 86.75 242 LYS A C 1
ATOM 1988 O O . LYS A 1 242 ? -13.077 4.857 26.425 1.00 86.75 242 LYS A O 1
ATOM 1993 N N . ALA A 1 243 ? -12.629 5.565 24.349 1.00 91.56 243 ALA A N 1
ATOM 1994 C CA . ALA A 1 243 ? -12.635 4.225 23.777 1.00 91.56 243 ALA A CA 1
ATOM 1995 C C . ALA A 1 243 ? -11.449 3.404 24.310 1.00 91.56 243 ALA A C 1
ATOM 1997 O O . ALA A 1 243 ? -10.294 3.789 24.149 1.00 91.56 243 ALA A O 1
ATOM 1998 N N . GLU A 1 244 ? -11.737 2.249 24.912 1.00 94.38 244 GLU A N 1
ATOM 1999 C CA . GLU A 1 244 ? -10.714 1.306 25.394 1.00 94.38 244 GLU A CA 1
ATOM 2000 C C . GLU A 1 244 ? -10.168 0.412 24.277 1.00 94.38 244 GLU A C 1
ATOM 2002 O O . GLU A 1 244 ? -9.080 -0.143 24.387 1.00 94.38 244 GLU A O 1
ATOM 2007 N N . TYR A 1 245 ? -10.937 0.230 23.204 1.00 96.06 245 TYR A N 1
ATOM 2008 C CA . TYR A 1 245 ? -10.543 -0.521 22.020 1.00 96.06 245 TYR A CA 1
ATOM 2009 C C . TYR A 1 245 ? -11.448 -0.157 20.842 1.00 96.06 245 TYR A C 1
ATOM 2011 O O . TYR A 1 245 ? -12.531 0.413 21.006 1.00 96.06 245 TYR A O 1
ATOM 2019 N N . PHE A 1 246 ? -11.024 -0.550 19.648 1.00 97.50 246 PHE A N 1
ATOM 2020 C CA . PHE A 1 246 ? -11.894 -0.637 18.483 1.00 97.50 246 PHE A CA 1
ATOM 2021 C C . PHE A 1 246 ? -11.690 -1.965 17.759 1.00 97.50 246 PHE A C 1
ATOM 2023 O O . PHE A 1 246 ? -10.663 -2.636 17.916 1.00 97.50 246 PHE A O 1
ATOM 2030 N N . GLU A 1 247 ? -12.663 -2.325 16.929 1.00 98.31 247 GLU A N 1
ATOM 2031 C CA . GLU A 1 247 ? -12.609 -3.517 16.090 1.00 98.31 247 GLU A CA 1
ATOM 2032 C C . GLU A 1 247 ? -12.859 -3.150 14.628 1.00 98.31 247 GLU A C 1
ATOM 2034 O O . GLU A 1 247 ? -13.847 -2.489 14.312 1.00 98.31 247 GLU A O 1
ATOM 2039 N N . LEU A 1 248 ? -11.986 -3.593 13.725 1.00 98.44 248 LEU A N 1
ATOM 2040 C CA . LEU A 1 248 ? -12.304 -3.659 12.305 1.00 98.44 248 LEU A CA 1
ATOM 2041 C C . LEU A 1 248 ? -13.066 -4.956 12.050 1.00 98.44 248 LEU A C 1
ATOM 2043 O O . LEU A 1 248 ? -12.578 -6.039 12.367 1.00 98.44 248 LEU A O 1
ATOM 2047 N N . ILE A 1 249 ? -14.235 -4.840 11.440 1.00 98.25 249 ILE A N 1
ATOM 2048 C CA . ILE A 1 249 ? -15.087 -5.953 11.045 1.00 98.25 249 ILE A CA 1
ATOM 2049 C C . ILE A 1 249 ? -15.124 -5.984 9.527 1.00 98.25 249 ILE A C 1
ATOM 2051 O O . ILE A 1 249 ? -15.518 -4.996 8.911 1.00 98.25 249 ILE A O 1
ATOM 2055 N N . ILE A 1 250 ? -14.751 -7.109 8.924 1.00 97.56 250 ILE A N 1
ATOM 2056 C CA . ILE A 1 250 ? -14.884 -7.340 7.485 1.00 97.56 250 ILE A CA 1
ATOM 2057 C C . ILE A 1 250 ? -15.933 -8.424 7.285 1.00 97.56 250 ILE A C 1
ATOM 2059 O O . ILE A 1 250 ? -15.719 -9.588 7.632 1.00 97.56 250 ILE A O 1
ATOM 2063 N N . ARG A 1 251 ? -17.081 -8.028 6.742 1.00 97.12 251 ARG A N 1
ATOM 2064 C CA . ARG A 1 251 ? -18.225 -8.920 6.578 1.00 97.12 251 ARG A CA 1
ATOM 2065 C C . ARG A 1 251 ? -18.080 -9.808 5.360 1.00 97.12 251 ARG A C 1
ATOM 2067 O O . ARG A 1 251 ? -17.664 -9.349 4.298 1.00 97.12 251 ARG A O 1
ATOM 2074 N N . ASN A 1 252 ? -18.513 -11.054 5.505 1.00 93.75 252 ASN A N 1
ATOM 2075 C CA . ASN A 1 252 ? -18.597 -12.037 4.427 1.00 93.75 252 ASN A CA 1
ATOM 2076 C C . ASN A 1 252 ? -17.306 -12.194 3.592 1.00 93.75 252 ASN A C 1
ATOM 2078 O O . ASN A 1 252 ? -17.359 -12.379 2.374 1.00 93.75 252 ASN A O 1
ATOM 2082 N N . LEU A 1 253 ? -16.129 -12.073 4.216 1.00 93.56 253 LEU A N 1
ATOM 2083 C CA . LEU A 1 253 ? -14.861 -12.240 3.506 1.00 93.56 253 LEU A CA 1
ATOM 2084 C C . LEU A 1 253 ? -14.585 -13.738 3.314 1.00 93.56 253 LEU A C 1
ATOM 2086 O O . LEU A 1 253 ? -14.230 -14.432 4.273 1.00 93.56 253 LEU A O 1
ATOM 2090 N N . ALA A 1 254 ? -14.764 -14.226 2.083 1.00 90.75 254 ALA A N 1
ATOM 2091 C CA . ALA A 1 254 ? -14.662 -15.628 1.632 1.00 90.75 254 ALA A CA 1
ATOM 2092 C C . ALA A 1 254 ? -15.639 -16.634 2.273 1.00 90.75 254 ALA A C 1
ATOM 2094 O O . ALA A 1 254 ? -15.905 -17.696 1.715 1.00 90.75 254 ALA A O 1
ATOM 2095 N N . THR A 1 255 ? -16.190 -16.318 3.440 1.00 89.94 255 THR A N 1
ATOM 2096 C CA . THR A 1 255 ? -17.167 -17.136 4.167 1.00 89.94 255 THR A CA 1
ATOM 2097 C C . THR A 1 255 ? -18.375 -16.278 4.537 1.00 89.94 255 THR A C 1
ATOM 2099 O O . THR A 1 255 ? -18.384 -15.088 4.245 1.00 89.94 255 THR A O 1
ATOM 2102 N N . LYS A 1 256 ? -19.407 -16.859 5.160 1.00 88.75 256 LYS A N 1
ATOM 2103 C CA . LYS A 1 256 ? -20.561 -16.095 5.675 1.00 88.75 256 LYS A CA 1
ATOM 2104 C C . LYS A 1 256 ? -20.299 -15.446 7.037 1.00 88.75 256 LYS A C 1
ATOM 2106 O O . LYS A 1 256 ? -21.138 -14.682 7.505 1.00 88.75 256 LYS A O 1
ATOM 2111 N N . ASP A 1 257 ? -19.176 -15.776 7.667 1.00 93.06 257 ASP A N 1
ATOM 2112 C CA . ASP A 1 257 ? -18.827 -15.271 8.985 1.00 93.06 257 ASP A CA 1
ATOM 2113 C C . ASP A 1 257 ? -18.041 -13.962 8.865 1.00 93.06 257 ASP A C 1
ATOM 2115 O O . ASP A 1 257 ? -17.237 -13.759 7.945 1.00 93.06 257 ASP A O 1
ATOM 2119 N N . ASP A 1 258 ? -18.282 -13.063 9.815 1.00 95.88 258 ASP A N 1
ATOM 2120 C CA . ASP A 1 258 ? -17.566 -11.798 9.920 1.00 95.88 258 ASP A CA 1
ATOM 2121 C C . ASP A 1 258 ? -16.158 -12.026 10.480 1.00 95.88 258 ASP A C 1
ATOM 2123 O O . ASP A 1 258 ? -15.964 -12.763 11.450 1.00 95.88 258 ASP A O 1
ATOM 2127 N N . ARG A 1 259 ? -15.166 -11.335 9.912 1.00 96.69 259 ARG A N 1
ATOM 2128 C CA . ARG A 1 259 ? -13.794 -11.337 10.434 1.00 96.69 259 ARG A CA 1
ATOM 2129 C C . ARG A 1 259 ? -13.560 -10.105 11.284 1.00 96.69 259 ARG A C 1
ATOM 2131 O O . ARG A 1 259 ? -13.779 -8.992 10.813 1.00 96.69 259 ARG A O 1
ATOM 2138 N N . ILE A 1 260 ? -13.113 -10.303 12.520 1.00 97.25 260 ILE A N 1
ATOM 2139 C CA . ILE A 1 260 ? -12.985 -9.239 13.519 1.00 97.25 260 ILE A CA 1
ATOM 2140 C C . ILE A 1 260 ? -11.519 -9.096 13.927 1.00 97.25 260 ILE A C 1
ATOM 2142 O O . ILE A 1 260 ? -10.891 -10.052 14.380 1.00 97.25 260 ILE A O 1
ATOM 2146 N N . PHE A 1 261 ? -10.985 -7.883 13.807 1.00 98.12 261 PHE A N 1
ATOM 2147 C CA . PHE A 1 261 ? -9.615 -7.529 14.173 1.00 98.12 261 PHE A CA 1
ATOM 2148 C C . PHE A 1 261 ? -9.649 -6.421 15.220 1.00 98.12 261 PHE A C 1
ATOM 2150 O O . PHE A 1 261 ? -10.237 -5.372 14.978 1.00 98.12 261 PHE A O 1
ATOM 2157 N N . ARG A 1 262 ? -9.022 -6.633 16.380 1.00 97.69 262 ARG A N 1
ATOM 2158 C CA . ARG A 1 262 ? -9.116 -5.719 17.529 1.00 97.69 262 ARG A CA 1
ATOM 2159 C C . ARG A 1 262 ? -7.793 -5.032 17.857 1.00 97.69 262 ARG A C 1
ATOM 2161 O O . ARG A 1 262 ? -6.737 -5.675 17.889 1.00 97.69 262 ARG A O 1
ATOM 2168 N N . TRP A 1 263 ? -7.880 -3.751 18.207 1.00 97.88 263 TRP A N 1
ATOM 2169 C CA . TRP A 1 263 ? -6.788 -2.966 18.781 1.00 97.88 263 TRP A CA 1
ATOM 2170 C C . TRP A 1 263 ? -7.232 -2.313 20.081 1.00 97.88 263 TRP A C 1
ATOM 2172 O O . TRP A 1 263 ? -8.248 -1.622 20.109 1.00 97.88 263 TRP A O 1
ATOM 2182 N N . ASP A 1 264 ? -6.450 -2.524 21.136 1.00 96.12 264 ASP A N 1
ATOM 2183 C CA . ASP A 1 264 ? -6.649 -1.858 22.418 1.00 96.12 264 ASP A CA 1
ATOM 2184 C C . ASP A 1 264 ? -6.076 -0.433 22.369 1.00 96.12 264 ASP A C 1
ATOM 2186 O O . ASP A 1 264 ? -5.087 -0.165 21.682 1.00 96.12 264 ASP A O 1
ATOM 2190 N N . LEU A 1 265 ? -6.720 0.480 23.088 1.00 94.44 265 LEU A N 1
ATOM 2191 C CA . LEU A 1 265 ? -6.421 1.904 23.134 1.00 94.44 265 LEU A CA 1
ATOM 2192 C C . LEU A 1 265 ? -6.095 2.363 24.569 1.00 94.44 265 LEU A C 1
ATOM 2194 O O . LEU A 1 265 ? -6.631 1.811 25.530 1.00 94.44 265 LEU A O 1
ATOM 2198 N N . PRO A 1 266 ? -5.252 3.402 24.730 1.00 93.81 266 PRO A N 1
ATOM 2199 C CA . PRO A 1 266 ? -4.477 4.057 23.677 1.00 93.81 266 PRO A CA 1
ATOM 2200 C C . PRO A 1 266 ? -3.348 3.154 23.154 1.00 93.81 266 PRO A C 1
ATOM 2202 O O . PRO A 1 266 ? -2.827 2.304 23.874 1.00 93.81 266 PRO A O 1
ATOM 2205 N N . ILE A 1 267 ? -2.926 3.360 21.903 1.00 95.12 267 ILE A N 1
ATOM 2206 C CA . ILE A 1 267 ? -1.718 2.702 21.387 1.00 95.12 267 ILE A CA 1
ATOM 2207 C C . ILE A 1 267 ? -0.501 3.313 22.086 1.00 95.12 267 ILE A C 1
ATOM 2209 O O . ILE A 1 267 ? -0.191 4.487 21.893 1.00 95.12 267 ILE A O 1
ATOM 2213 N N . VAL A 1 268 ? 0.200 2.510 22.885 1.00 95.12 268 VAL A N 1
ATOM 2214 C CA . VAL A 1 268 ? 1.417 2.934 23.588 1.00 95.12 268 VAL A CA 1
ATOM 2215 C C . VAL A 1 268 ? 2.642 2.537 22.769 1.00 95.12 268 VAL A C 1
ATOM 2217 O O . VAL A 1 268 ? 3.011 1.363 22.709 1.00 95.12 268 VAL A O 1
ATOM 2220 N N . TYR A 1 269 ? 3.270 3.516 22.122 1.00 95.38 269 TYR A N 1
ATOM 2221 C CA . TYR A 1 269 ? 4.469 3.294 21.316 1.00 95.38 269 TYR A CA 1
ATOM 2222 C C . TYR A 1 269 ? 5.733 3.126 22.176 1.00 95.38 269 TYR A C 1
ATOM 2224 O O . TYR A 1 269 ? 5.795 3.648 23.291 1.00 95.38 269 TYR A O 1
ATOM 2232 N N . PRO A 1 270 ? 6.762 2.416 21.671 1.00 92.69 270 PRO A N 1
ATOM 2233 C CA . PRO A 1 270 ? 8.081 2.405 22.298 1.00 92.69 270 PRO A CA 1
ATOM 2234 C C . PRO A 1 270 ? 8.674 3.816 22.411 1.00 92.69 270 PRO A C 1
ATOM 2236 O O . PRO A 1 270 ? 8.413 4.667 21.564 1.00 92.69 270 PRO A O 1
ATOM 2239 N N . GLU A 1 271 ? 9.527 4.043 23.411 1.00 87.81 271 GLU A N 1
ATOM 2240 C CA . GLU A 1 271 ? 10.278 5.298 23.532 1.00 87.81 271 GLU A CA 1
ATOM 2241 C C . GLU A 1 271 ? 11.136 5.575 22.285 1.00 87.81 271 GLU A C 1
ATOM 2243 O O . GLU A 1 271 ? 11.757 4.665 21.725 1.00 87.81 271 GLU A O 1
ATOM 2248 N N . GLY A 1 272 ? 11.207 6.848 21.886 1.00 76.56 272 GLY A N 1
ATOM 2249 C CA . GLY A 1 272 ? 11.982 7.294 20.722 1.00 76.56 272 GLY A CA 1
ATOM 2250 C C . GLY A 1 272 ? 11.218 7.283 19.393 1.00 76.56 272 GLY A C 1
ATOM 2251 O O . GLY A 1 272 ? 11.861 7.293 18.342 1.00 76.56 272 GLY A O 1
ATOM 2252 N N . ILE A 1 273 ? 9.882 7.252 19.447 1.00 79.94 273 ILE A N 1
ATOM 2253 C CA . ILE A 1 273 ? 8.947 7.343 18.312 1.00 79.94 273 ILE A CA 1
ATOM 2254 C C . ILE A 1 273 ? 8.217 8.677 18.306 1.00 79.94 273 ILE A C 1
ATOM 2256 O O . ILE A 1 273 ? 7.835 9.128 19.408 1.00 79.94 273 ILE A O 1
#

Sequence (273 aa):
MKLFKKISIVFLIATSISIPAILFAISEGSGIKDDIDYVYSLTKLFMFKHSIIKNLSEKEARVLYQQKCYRKCHGDEVIKMVLLPPAGWIEVVDRMRAEKGVEMTSKEADVITNYLKETYPVPQSNLPYRIVKQIQRLLWRNDMGYGDVYADITYTTSEYLKSIGAPDLIKKYDVENNIVFIISLNVHDGRLENYPLDELSYLRVNNKEYPANKGWELRFEAWDKHHREGIVKFKKEILDDKAEYFELIIRNLATKDDRIFRWDLPIVYPEGI

pLDDT: mean 85.33, std 14.76, range [37.84, 98.44]

Radius of gyration: 24.31 Å; chains: 1; bounding box: 44×47×76 Å

Foldseek 3Di:
DVVVVVVVVVVVVVVLVVVLVVVVVVDPDDDPVVSVVLSVLVVVVVCCQVVVDPDDDLVSLVSLCCVQPDPPPDHCVLLVLAQDALVQLLQVLVLCVPPVPRDDDPSNSVSNSVSSCVVRPRAAFPDPPVQLVQQCVQFWDWDPDDLQKIKIKGFDACCNCNRRRRNVVCVVQVNVFKRKMKIKIAGPDAAADDDLQQQQKWKAWPNDTDGWDPDWAWNGAGSRRRMTITMTIDGPVVDDPPTQKMWIWGAQRSHRDIDIDMHGPDRDGDPPD